Protein AF-A0A9D8L8R2-F1 (afdb_monomer)

Nearest PDB structures (foldseek):
  2c1h-assembly1_A  TM=9.934E-01  e=2.841E-34  Prosthecochloris vibrioformis
  3obk-assembly1_H  TM=9.815E-01  e=1.539E-31  Toxoplasma gondii ME49
  1b4e-assembly1_A  TM=9.750E-01  e=7.110E-32  Escherichia coli
  1i8j-assembly1_A  TM=9.750E-01  e=1.450E-31  Escherichia coli
  1e51-assembly1_A  TM=9.268E-01  e=6.239E-24  Homo sapiens

Radius of gyration: 22.72 Å; Cα contacts (8 Å, |Δi|>4): 620; chains: 1; bounding box: 65×59×66 Å

Structure (mmCIF, N/CA/C/O backbone):
data_AF-A0A9D8L8R2-F1
#
_entry.id   AF-A0A9D8L8R2-F1
#
loop_
_atom_site.group_PDB
_atom_site.id
_atom_site.type_symbol
_atom_site.label_atom_id
_atom_site.label_alt_id
_atom_site.label_comp_id
_atom_site.label_asym_id
_atom_site.label_entity_id
_atom_site.label_seq_id
_atom_site.pdbx_PDB_ins_code
_atom_site.Cartn_x
_atom_site.Cartn_y
_atom_site.Cartn_z
_atom_site.occupancy
_atom_site.B_iso_or_equiv
_atom_site.auth_seq_id
_atom_site.auth_comp_id
_atom_site.auth_asym_id
_atom_site.auth_atom_id
_atom_site.pdbx_PDB_model_num
ATOM 1 N N . MET A 1 1 ? -34.661 29.638 -28.706 1.00 52.00 1 MET A N 1
ATOM 2 C CA . MET A 1 1 ? -33.578 29.407 -29.690 1.00 52.00 1 MET A CA 1
ATOM 3 C C . MET A 1 1 ? -33.277 30.744 -30.331 1.00 52.00 1 MET A C 1
ATOM 5 O O . MET A 1 1 ? -34.223 31.380 -30.772 1.00 52.00 1 MET A O 1
ATOM 9 N N . SER A 1 2 ? -32.022 31.194 -30.316 1.00 51.16 2 SER A N 1
ATOM 10 C CA . SER A 1 2 ? -31.645 32.443 -30.984 1.00 51.16 2 SER A CA 1
ATOM 11 C C . SER A 1 2 ? -31.942 32.323 -32.482 1.00 51.16 2 SER A C 1
ATOM 13 O O . SER A 1 2 ? -31.466 31.392 -33.131 1.00 51.16 2 SER A O 1
ATOM 15 N N . SER A 1 3 ? -32.771 33.219 -33.012 1.00 60.47 3 SER A N 1
ATOM 16 C CA . SER A 1 3 ? -33.187 33.257 -34.419 1.00 60.47 3 SER A CA 1
ATOM 17 C C . SER A 1 3 ? -32.097 33.781 -35.361 1.00 60.47 3 SER A C 1
ATOM 19 O O . SER A 1 3 ? -32.339 33.881 -36.560 1.00 60.47 3 SER A O 1
ATOM 21 N N . THR A 1 4 ? -30.907 34.112 -34.846 1.00 71.06 4 THR A N 1
ATOM 22 C CA . THR A 1 4 ? -29.857 34.806 -35.607 1.00 71.06 4 THR A CA 1
ATOM 23 C C . THR A 1 4 ? -28.720 33.910 -36.100 1.00 71.06 4 THR A C 1
ATOM 25 O O . THR A 1 4 ? -27.841 34.401 -36.800 1.00 71.06 4 THR A O 1
ATOM 28 N N . TRP A 1 5 ? -28.726 32.607 -35.792 1.00 72.25 5 TRP A N 1
ATOM 29 C CA . TRP A 1 5 ? -27.656 31.693 -36.213 1.00 72.25 5 TRP A CA 1
ATOM 30 C C . TRP A 1 5 ? -28.102 30.771 -37.360 1.00 72.25 5 TRP A C 1
ATOM 32 O O . TRP A 1 5 ? -29.093 30.048 -37.198 1.00 72.25 5 TRP A O 1
ATOM 42 N N . PRO A 1 6 ? -27.387 30.740 -38.504 1.00 81.31 6 PRO A N 1
ATOM 43 C CA . PRO A 1 6 ? -27.687 29.805 -39.582 1.00 81.31 6 PRO A CA 1
ATOM 44 C C . PRO A 1 6 ? -27.481 28.361 -39.103 1.00 81.31 6 PRO A C 1
ATOM 46 O O . PRO A 1 6 ? -26.461 28.016 -38.507 1.00 81.31 6 PRO A O 1
ATOM 49 N N . LYS A 1 7 ? -28.465 27.491 -39.354 1.00 80.31 7 LYS A N 1
ATOM 50 C CA . LYS A 1 7 ? -28.313 26.052 -39.109 1.00 80.31 7 LYS A CA 1
ATOM 51 C C . LYS A 1 7 ? -27.451 25.455 -40.219 1.00 80.31 7 LYS A C 1
ATOM 53 O O . LYS A 1 7 ? -27.837 25.505 -41.381 1.00 80.31 7 LYS A O 1
ATOM 58 N N . HIS A 1 8 ? -26.319 24.863 -39.856 1.00 84.75 8 HIS A N 1
ATOM 59 C CA . HIS A 1 8 ? -25.491 24.097 -40.789 1.00 84.75 8 HIS A CA 1
ATOM 60 C C . HIS A 1 8 ? -26.137 22.741 -41.119 1.00 84.75 8 HIS A C 1
ATOM 62 O O . HIS A 1 8 ? -26.739 22.115 -40.237 1.00 84.75 8 HIS A O 1
ATOM 68 N N . ASP A 1 9 ? -25.978 22.267 -42.361 1.00 88.50 9 ASP A N 1
ATOM 69 C CA . ASP A 1 9 ? -26.284 20.875 -42.702 1.00 88.50 9 ASP A CA 1
ATOM 70 C C . ASP A 1 9 ? -25.282 19.947 -42.001 1.00 88.50 9 ASP A C 1
ATOM 72 O O . ASP A 1 9 ? -24.070 20.116 -42.094 1.00 88.50 9 ASP A O 1
ATOM 76 N N . MET A 1 10 ? -25.817 18.981 -41.262 1.00 91.38 10 MET A N 1
ATOM 77 C CA . MET A 1 10 ? -25.070 18.017 -40.454 1.00 91.38 10 MET A CA 1
ATOM 78 C C . MET A 1 10 ? -25.302 16.579 -40.947 1.00 91.38 10 MET A C 1
ATOM 80 O O . MET A 1 10 ? -25.110 15.626 -40.189 1.00 91.38 10 MET A O 1
ATOM 84 N N . SER A 1 11 ? -25.767 16.411 -42.189 1.00 92.56 11 SER A N 1
ATOM 85 C CA . SER A 1 11 ? -26.022 15.119 -42.840 1.00 92.56 11 SER A CA 1
ATOM 86 C C . SER A 1 11 ? -24.806 14.182 -42.810 1.00 92.56 11 SER A C 1
ATOM 88 O O . SER A 1 11 ? -24.970 12.983 -42.581 1.00 92.56 11 SER A O 1
ATOM 90 N N . PHE A 1 12 ? -23.587 14.730 -42.893 1.00 93.56 12 PHE A N 1
ATOM 91 C CA . PHE A 1 12 ? -22.317 13.992 -42.801 1.00 93.56 12 PHE A CA 1
ATOM 92 C C . PHE A 1 12 ? -22.129 13.211 -41.487 1.00 93.56 12 PHE A C 1
ATOM 94 O O . PHE A 1 12 ? -21.329 12.280 -41.426 1.00 93.56 12 PHE A O 1
ATOM 101 N N . LEU A 1 13 ? -22.884 13.534 -40.431 1.00 93.69 13 LEU A N 1
ATOM 102 C CA . LEU A 1 13 ? -22.872 12.763 -39.184 1.00 93.69 13 LEU A CA 1
ATOM 103 C C . LEU A 1 13 ? -23.652 11.439 -39.280 1.00 93.69 13 LEU A C 1
ATOM 105 O O . LEU A 1 13 ? -23.597 10.637 -38.345 1.00 93.69 13 LEU A O 1
ATOM 109 N N . GLY A 1 14 ? -24.423 11.207 -40.351 1.00 93.69 14 GLY A N 1
ATOM 110 C CA . GLY A 1 14 ? -25.231 9.993 -40.519 1.00 93.69 14 GLY A CA 1
ATOM 111 C C . GLY A 1 14 ? -26.253 9.791 -39.393 1.00 93.69 14 GLY A C 1
ATOM 112 O O . GLY A 1 14 ? -26.485 8.674 -38.947 1.00 93.69 14 GLY A O 1
ATOM 113 N N . GLY A 1 15 ? -26.796 10.882 -38.839 1.00 91.19 15 GLY A N 1
ATOM 114 C CA . GLY A 1 15 ? -27.752 10.844 -37.724 1.00 91.19 15 GLY A CA 1
ATOM 115 C C . GLY A 1 15 ? -27.143 10.643 -36.327 1.00 91.19 15 GLY A C 1
ATOM 116 O O . GLY A 1 15 ? -27.865 10.813 -35.334 1.00 91.19 15 GLY A O 1
ATOM 117 N N . ARG A 1 16 ? -25.837 10.368 -36.203 1.00 94.31 16 ARG A N 1
ATOM 118 C CA . ARG A 1 16 ? -25.140 10.221 -34.913 1.00 94.31 16 ARG A CA 1
ATOM 119 C C . ARG A 1 16 ? -24.953 11.577 -34.236 1.00 94.31 16 ARG A C 1
ATOM 121 O O . ARG A 1 16 ? -24.353 12.493 -34.785 1.00 94.31 16 ARG A O 1
ATOM 128 N N . ARG A 1 17 ? -25.465 11.722 -33.013 1.00 93.25 17 ARG A N 1
ATOM 129 C CA . ARG A 1 17 ? -25.274 12.931 -32.194 1.00 93.25 17 ARG A CA 1
ATOM 130 C C . ARG A 1 17 ? -24.990 12.531 -30.752 1.00 93.25 17 ARG A C 1
ATOM 132 O O . ARG A 1 17 ? -25.914 12.436 -29.950 1.00 93.25 17 ARG A O 1
ATOM 139 N N . GLN A 1 18 ? -23.713 12.350 -30.420 1.00 93.88 18 GLN A N 1
ATOM 140 C CA . GLN A 1 18 ? -23.277 11.886 -29.093 1.00 93.88 18 GLN A CA 1
ATOM 141 C C . GLN A 1 18 ? -23.705 12.818 -27.947 1.00 93.88 18 GLN A C 1
ATOM 143 O O . GLN A 1 18 ? -23.970 12.380 -26.834 1.00 93.88 18 GLN A O 1
ATOM 148 N N . ARG A 1 19 ? -23.889 14.117 -28.230 1.00 95.94 19 ARG A N 1
ATOM 149 C CA . ARG A 1 19 ? -24.411 15.091 -27.255 1.00 95.94 19 ARG A CA 1
ATOM 150 C C . ARG A 1 19 ? -25.834 14.789 -26.765 1.00 95.94 19 ARG A C 1
ATOM 152 O O . ARG A 1 19 ? -26.230 15.374 -25.765 1.00 95.94 19 ARG A O 1
ATOM 159 N N . ARG A 1 20 ? -26.606 13.920 -27.439 1.00 94.88 20 ARG A N 1
ATOM 160 C CA . ARG A 1 20 ? -27.968 13.554 -27.004 1.00 94.88 20 ARG A CA 1
ATOM 161 C C . ARG A 1 20 ? -27.950 12.926 -25.612 1.00 94.88 20 ARG A C 1
ATOM 163 O O . ARG A 1 20 ? -28.674 13.413 -24.759 1.00 94.88 20 ARG A O 1
ATOM 170 N N . LEU A 1 21 ? -27.060 11.961 -25.377 1.00 94.94 21 LEU A N 1
ATOM 171 C CA . LEU A 1 21 ? -26.913 11.277 -24.084 1.00 94.94 21 LEU A CA 1
ATOM 172 C C . LEU A 1 21 ? -26.358 12.188 -22.973 1.00 94.94 21 LEU A C 1
ATOM 174 O O . LEU A 1 21 ? -26.463 11.882 -21.797 1.00 94.94 21 LEU A O 1
ATOM 178 N N . ARG A 1 22 ? -25.792 13.344 -23.339 1.00 96.06 22 ARG A N 1
ATOM 179 C CA . ARG A 1 22 ? -25.195 14.320 -22.412 1.00 96.06 22 ARG A CA 1
ATOM 180 C C . ARG A 1 22 ? -26.131 15.488 -22.083 1.00 96.06 22 ARG A C 1
ATOM 182 O O . ARG A 1 22 ? -25.710 16.442 -21.428 1.00 96.06 22 ARG A O 1
ATOM 189 N N . ARG A 1 23 ? -27.356 15.475 -22.624 1.00 96.81 23 ARG A N 1
ATOM 190 C CA . ARG A 1 23 ? -28.261 16.635 -22.631 1.00 96.81 23 ARG A CA 1
ATOM 191 C C . ARG A 1 23 ? -28.875 16.922 -21.264 1.00 96.81 23 ARG A C 1
ATOM 193 O O . ARG A 1 23 ? -29.125 18.086 -20.969 1.00 96.81 23 ARG A O 1
ATOM 200 N N . THR A 1 24 ? -29.166 15.889 -20.486 1.00 94.50 24 THR A N 1
ATOM 201 C CA . THR A 1 24 ? -29.797 16.002 -19.168 1.00 94.50 24 THR A CA 1
ATOM 202 C C . THR A 1 24 ? -29.051 15.139 -18.167 1.00 94.50 24 THR A C 1
ATOM 204 O O . THR A 1 24 ? -28.414 14.157 -18.552 1.00 94.50 24 THR A O 1
ATOM 207 N N . GLU A 1 25 ? -29.160 15.489 -16.889 1.00 89.25 25 GLU A N 1
ATOM 208 C CA . GLU A 1 25 ? -28.476 14.749 -15.830 1.00 89.25 25 GLU A CA 1
ATOM 209 C C . GLU A 1 25 ? -28.977 13.307 -15.720 1.00 89.25 25 GLU A C 1
ATOM 211 O O . GLU A 1 25 ? -28.179 12.383 -15.675 1.00 89.25 25 GLU A O 1
ATOM 216 N N . TRP A 1 26 ? -30.288 13.073 -15.837 1.00 93.25 26 TRP A N 1
ATOM 217 C CA . TRP A 1 26 ? -30.828 11.710 -15.815 1.00 93.25 26 TRP A CA 1
ATOM 218 C C . TRP A 1 26 ? -30.300 10.830 -16.962 1.00 93.25 26 TRP A C 1
ATOM 220 O O . TRP A 1 26 ? -30.105 9.636 -16.762 1.00 93.25 26 TRP A O 1
ATOM 230 N N . MET A 1 27 ? -30.039 11.396 -18.153 1.00 96.06 27 MET A N 1
ATOM 231 C CA . MET A 1 27 ? -29.432 10.636 -19.255 1.00 96.06 27 MET A CA 1
ATOM 232 C C . MET A 1 27 ? -27.972 10.320 -18.948 1.00 96.06 27 MET A C 1
ATOM 234 O O . MET A 1 27 ? -27.546 9.201 -19.203 1.00 96.06 27 MET A O 1
ATOM 238 N N . ARG A 1 28 ? -27.225 11.280 -18.382 1.00 92.38 28 ARG A N 1
ATOM 239 C CA . ARG A 1 28 ? -25.835 11.069 -17.956 1.00 92.38 28 ARG A CA 1
ATOM 240 C C . ARG A 1 28 ? -25.744 9.995 -16.879 1.00 92.38 28 ARG A C 1
ATOM 242 O O . ARG A 1 28 ? -24.912 9.111 -17.016 1.00 92.38 28 ARG A O 1
ATOM 249 N N . ASN A 1 29 ? -26.627 10.036 -15.882 1.00 77.19 29 ASN A N 1
ATOM 250 C CA . ASN A 1 29 ? -26.727 9.019 -14.836 1.00 77.19 29 ASN A CA 1
ATOM 251 C C . ASN A 1 29 ? -27.059 7.638 -15.419 1.00 77.19 29 ASN A C 1
ATOM 253 O O . ASN A 1 29 ? -26.411 6.665 -15.060 1.00 77.19 29 ASN A O 1
ATOM 257 N N . MET A 1 30 ? -28.014 7.554 -16.354 1.00 91.44 30 MET A N 1
ATOM 258 C CA . MET A 1 30 ? -28.430 6.290 -16.980 1.00 91.44 30 MET A CA 1
ATOM 259 C C . MET A 1 30 ? -27.324 5.614 -17.802 1.00 91.44 30 MET A C 1
ATOM 261 O O . MET A 1 30 ? -27.310 4.391 -17.887 1.00 91.44 30 MET A O 1
ATOM 265 N N . VAL A 1 31 ? -26.435 6.384 -18.440 1.00 92.44 31 VAL A N 1
ATOM 266 C CA . VAL A 1 31 ? -25.374 5.839 -19.314 1.00 92.44 31 VAL A CA 1
ATOM 267 C C . VAL A 1 31 ? -23.975 5.915 -18.702 1.00 92.44 31 VAL A C 1
ATOM 269 O O . VAL A 1 31 ? -22.993 5.717 -19.412 1.00 92.44 31 VAL A O 1
ATOM 272 N N . ARG A 1 32 ? -23.861 6.258 -17.414 1.00 87.00 32 ARG A N 1
ATOM 273 C CA . ARG A 1 32 ? -22.578 6.325 -16.709 1.00 87.00 32 ARG A CA 1
ATOM 274 C C . ARG A 1 32 ? -21.962 4.925 -16.651 1.00 87.00 32 ARG A C 1
ATOM 276 O O . ARG A 1 32 ? -22.615 3.984 -16.223 1.00 87.00 32 ARG A O 1
ATOM 283 N N . GLU A 1 33 ? -20.708 4.806 -17.075 1.00 81.81 33 GLU A N 1
ATOM 284 C CA . GLU A 1 33 ? -20.011 3.514 -17.183 1.00 81.81 33 GLU A CA 1
ATOM 285 C C . GLU A 1 33 ? -19.335 3.085 -15.872 1.00 81.81 33 GLU A C 1
ATOM 287 O O . GLU A 1 33 ? -19.062 1.907 -15.670 1.00 81.81 33 GLU A O 1
ATOM 292 N N . THR A 1 34 ? -19.060 4.025 -14.963 1.00 78.19 34 THR A N 1
ATOM 293 C CA . THR A 1 34 ? -18.360 3.748 -13.702 1.00 78.19 34 THR A CA 1
ATOM 294 C C . THR A 1 34 ? -18.889 4.644 -12.592 1.00 78.19 34 THR A C 1
ATOM 296 O O . THR A 1 34 ? -19.094 5.843 -12.796 1.00 78.19 34 THR A O 1
ATOM 299 N N . VAL A 1 35 ? -19.106 4.062 -11.417 1.00 76.44 35 VAL A N 1
ATOM 300 C CA . VAL A 1 35 ? -19.473 4.757 -10.180 1.00 76.44 35 VAL A CA 1
ATOM 301 C C . VAL A 1 35 ? -18.486 4.305 -9.118 1.00 76.44 35 VAL A C 1
ATOM 303 O O . VAL A 1 35 ? -18.272 3.108 -8.979 1.00 76.44 35 VAL A O 1
ATOM 306 N N . LEU A 1 36 ? -17.887 5.262 -8.414 1.00 75.56 36 LEU A N 1
ATOM 307 C CA . LEU A 1 36 ? -17.044 4.985 -7.260 1.00 75.56 36 LEU A CA 1
ATOM 308 C C . LEU A 1 36 ? -17.908 4.963 -5.999 1.00 75.56 36 LEU A C 1
ATOM 310 O O . LEU A 1 36 ? -18.816 5.785 -5.847 1.00 75.56 36 LEU A O 1
ATOM 314 N N . THR A 1 37 ? -17.602 4.042 -5.104 1.00 74.56 37 THR A N 1
ATOM 315 C CA . THR A 1 37 ? -18.248 3.846 -3.811 1.00 74.56 37 THR A CA 1
ATOM 316 C C . THR A 1 37 ? -17.185 3.744 -2.714 1.00 74.56 37 THR A C 1
ATOM 318 O O . THR A 1 37 ? -16.021 3.480 -3.018 1.00 74.56 37 THR A O 1
ATOM 321 N N . PRO A 1 38 ? -17.549 3.896 -1.429 1.00 77.44 38 PRO A N 1
ATOM 322 C CA . PRO A 1 38 ? -16.614 3.650 -0.330 1.00 77.44 38 PRO A CA 1
ATOM 323 C C . PRO A 1 38 ? -15.979 2.249 -0.344 1.00 77.44 38 PRO A C 1
ATOM 325 O O . PRO A 1 38 ? -14.860 2.084 0.127 1.00 77.44 38 PRO A O 1
ATOM 328 N N . HIS A 1 39 ? -16.643 1.251 -0.938 1.00 79.62 39 HIS A N 1
ATOM 329 C CA . HIS A 1 39 ? -16.126 -0.117 -1.056 1.00 79.62 39 HIS A CA 1
ATOM 330 C C . HIS A 1 39 ? -14.972 -0.271 -2.053 1.00 79.62 39 HIS A C 1
ATOM 332 O O . HIS A 1 39 ? -14.282 -1.285 -2.030 1.00 79.62 39 HIS A O 1
ATOM 338 N N . ASP A 1 40 ? -14.739 0.733 -2.896 1.00 77.50 40 ASP A N 1
ATOM 339 C CA . ASP A 1 40 ? -13.601 0.772 -3.816 1.00 77.50 40 ASP A CA 1
ATOM 340 C C . ASP A 1 40 ? -12.342 1.371 -3.160 1.00 77.50 40 ASP A C 1
ATOM 342 O O . ASP A 1 40 ? -11.307 1.521 -3.813 1.00 77.50 40 ASP A O 1
ATOM 346 N N . LEU A 1 41 ? -12.439 1.776 -1.890 1.00 79.38 41 LEU A N 1
ATOM 347 C CA . LEU A 1 41 ? -11.418 2.538 -1.190 1.00 79.38 41 LEU A CA 1
ATOM 348 C C . LEU A 1 41 ? -10.659 1.673 -0.173 1.00 79.38 41 LEU A C 1
ATOM 350 O O . LEU A 1 41 ? -11.240 0.892 0.574 1.00 79.38 41 LEU A O 1
ATOM 354 N N . ILE A 1 42 ? -9.343 1.861 -0.116 1.00 85.06 42 ILE A N 1
ATOM 355 C CA . ILE A 1 42 ? -8.464 1.373 0.954 1.00 85.06 42 ILE A CA 1
ATOM 356 C C . ILE A 1 42 ? -7.870 2.617 1.601 1.00 85.06 42 ILE A C 1
ATOM 358 O O . ILE A 1 42 ? -7.381 3.481 0.868 1.00 85.06 42 ILE A O 1
ATOM 362 N N . LEU A 1 43 ? -7.930 2.732 2.930 1.00 86.38 43 LEU A N 1
ATOM 363 C CA . LEU A 1 43 ? -7.397 3.892 3.650 1.00 86.38 43 LEU A CA 1
ATOM 364 C C . LEU A 1 43 ? -5.984 3.599 4.178 1.00 86.38 43 LEU A C 1
ATOM 366 O O . LEU A 1 43 ? -5.829 2.785 5.092 1.00 86.38 43 LEU A O 1
ATOM 370 N N . PRO A 1 44 ? -4.948 4.271 3.657 1.00 90.94 44 PRO A N 1
ATOM 371 C CA . PRO A 1 44 ? -3.616 4.246 4.243 1.00 90.94 44 PRO A CA 1
ATOM 372 C C . PRO A 1 44 ? -3.619 4.881 5.627 1.00 90.94 44 PRO A C 1
ATOM 374 O O . PRO A 1 44 ? -4.145 5.981 5.797 1.00 90.94 44 PRO A O 1
ATOM 377 N N . ILE A 1 45 ? -2.978 4.242 6.601 1.00 93.25 45 ILE A N 1
ATOM 378 C CA . ILE A 1 45 ? -2.710 4.849 7.902 1.00 93.25 45 ILE A CA 1
ATOM 379 C C . ILE A 1 45 ? -1.232 4.714 8.251 1.00 93.25 45 ILE A C 1
ATOM 381 O O . ILE A 1 45 ? -0.631 3.647 8.107 1.00 93.25 45 ILE A O 1
ATOM 385 N N . PHE A 1 46 ? -0.655 5.805 8.747 1.00 96.31 46 PHE A N 1
ATOM 386 C CA . PHE A 1 46 ? 0.709 5.826 9.254 1.00 96.31 46 PHE A CA 1
ATOM 387 C C . PHE A 1 46 ? 0.672 5.747 10.771 1.00 96.31 46 PHE A C 1
ATOM 389 O O . PHE A 1 46 ? 0.002 6.547 11.426 1.00 96.31 46 PHE A O 1
ATOM 396 N N . VAL A 1 47 ? 1.387 4.785 11.343 1.00 97.88 47 VAL A N 1
ATOM 397 C CA . VAL A 1 47 ? 1.396 4.576 12.792 1.00 97.88 47 VAL A CA 1
ATOM 398 C C . VAL A 1 47 ? 2.744 4.921 13.398 1.00 97.88 47 VAL A C 1
ATOM 400 O O . VAL A 1 47 ? 3.788 4.663 12.806 1.00 97.88 47 VAL A O 1
ATOM 403 N N . GLU A 1 48 ? 2.734 5.499 14.595 1.00 97.06 48 GLU A N 1
ATOM 404 C CA . GLU A 1 48 ? 3.935 5.838 15.363 1.00 97.06 48 GLU A CA 1
ATOM 405 C C . GLU A 1 48 ? 3.875 5.284 16.795 1.00 97.06 48 GLU A C 1
ATOM 407 O O . GLU A 1 48 ? 2.818 4.918 17.317 1.00 97.06 48 GLU A O 1
ATOM 412 N N . ALA A 1 49 ? 5.036 5.190 17.444 1.00 95.50 49 ALA A N 1
ATOM 413 C CA . ALA A 1 49 ? 5.106 4.845 18.857 1.00 95.50 49 ALA A CA 1
ATOM 414 C C . ALA A 1 49 ? 4.574 5.995 19.728 1.00 95.50 49 ALA A C 1
ATOM 416 O O . ALA A 1 49 ? 4.731 7.167 19.402 1.00 95.50 49 ALA A O 1
ATOM 417 N N . GLY A 1 50 ? 3.984 5.652 20.872 1.00 95.31 50 GLY A N 1
ATOM 418 C CA . GLY A 1 50 ? 3.422 6.624 21.805 1.00 95.31 50 GLY A CA 1
ATOM 419 C C . GLY A 1 50 ? 2.034 6.219 22.279 1.00 95.31 50 GLY A C 1
ATOM 420 O O . GLY A 1 50 ? 1.603 5.081 22.093 1.00 95.31 50 GLY A O 1
ATOM 421 N N . SER A 1 51 ? 1.352 7.162 22.920 1.00 97.12 51 SER A N 1
ATOM 422 C CA . SER A 1 51 ? -0.048 7.041 23.314 1.00 97.12 51 SER A CA 1
ATOM 423 C C . SER A 1 51 ? -0.709 8.407 23.205 1.00 97.12 51 SER A C 1
ATOM 425 O O . SER A 1 51 ? -0.148 9.398 23.681 1.00 97.12 51 SER A O 1
ATOM 427 N N . ASN A 1 52 ? -1.884 8.448 22.581 1.00 97.31 52 ASN A N 1
ATOM 428 C CA . ASN A 1 52 ? -2.621 9.658 22.249 1.00 97.31 52 ASN A CA 1
ATOM 429 C C . ASN A 1 52 ? -1.757 10.710 21.519 1.00 97.31 52 ASN A C 1
ATOM 431 O O . ASN A 1 52 ? -1.800 11.899 21.849 1.00 97.31 52 ASN A O 1
ATOM 435 N N . THR A 1 53 ? -0.936 10.266 20.559 1.00 96.50 53 THR A N 1
ATOM 436 C CA . THR A 1 53 ? -0.056 11.141 19.766 1.00 96.50 53 THR A CA 1
ATOM 437 C C . THR A 1 53 ? -0.490 11.211 18.310 1.00 96.50 53 THR A C 1
ATOM 439 O O . THR A 1 53 ? -0.901 10.220 17.709 1.00 96.50 53 THR A O 1
ATOM 442 N N . ARG A 1 54 ? -0.396 12.421 17.756 1.00 96.12 54 ARG A N 1
ATOM 443 C CA . ARG A 1 54 ? -0.594 12.718 16.339 1.00 96.12 54 ARG A CA 1
ATOM 444 C C . ARG A 1 54 ? 0.577 13.566 15.875 1.00 96.12 54 ARG A C 1
ATOM 446 O O . ARG A 1 54 ? 0.867 14.589 16.505 1.00 96.12 54 ARG A O 1
ATOM 453 N N . SER A 1 55 ? 1.238 13.171 14.794 1.00 93.75 55 SER A N 1
ATOM 454 C CA . SER A 1 55 ? 2.308 13.956 14.184 1.00 93.75 55 SER A CA 1
ATOM 455 C C . SER A 1 55 ? 2.014 14.227 12.715 1.00 93.75 55 SER A C 1
ATOM 457 O O . SER A 1 55 ? 1.656 13.343 11.944 1.00 93.75 55 SER A O 1
ATOM 459 N N . GLN A 1 56 ? 2.150 15.487 12.319 1.00 89.75 56 GLN A N 1
ATOM 460 C CA . GLN A 1 56 ? 1.899 15.917 10.947 1.00 89.75 56 GLN A CA 1
ATOM 461 C C . GLN A 1 56 ? 3.002 15.407 10.009 1.00 89.75 56 GLN A C 1
ATOM 463 O O . GLN A 1 56 ? 4.188 15.412 10.367 1.00 89.75 56 GLN A O 1
ATOM 468 N N . ILE A 1 57 ? 2.620 15.014 8.794 1.00 83.00 57 ILE A N 1
ATOM 469 C CA . ILE A 1 57 ? 3.550 14.674 7.712 1.00 83.00 57 ILE A CA 1
ATOM 470 C C . ILE A 1 57 ? 3.629 15.889 6.786 1.00 83.00 57 ILE A C 1
ATOM 472 O O . ILE A 1 57 ? 2.645 16.274 6.163 1.00 83.00 57 ILE A O 1
ATOM 476 N N . LYS A 1 58 ? 4.790 16.547 6.700 1.00 82.19 58 LYS A N 1
ATOM 477 C CA . LYS A 1 58 ? 4.885 17.877 6.067 1.00 82.19 58 LYS A CA 1
ATOM 478 C C . LYS A 1 58 ? 4.616 17.836 4.567 1.00 82.19 58 LYS A C 1
ATOM 480 O O . LYS A 1 58 ? 4.090 18.797 4.016 1.00 82.19 58 LYS A O 1
ATOM 485 N N . THR A 1 59 ? 5.003 16.746 3.917 1.00 72.19 59 THR A N 1
ATOM 486 C CA . THR A 1 59 ? 4.786 16.510 2.484 1.00 72.19 59 THR A CA 1
ATOM 487 C C . THR A 1 59 ? 3.392 15.984 2.149 1.00 72.19 59 THR A C 1
ATOM 489 O O . THR A 1 59 ? 3.061 15.921 0.967 1.00 72.19 59 THR A O 1
ATOM 492 N N . MET A 1 60 ? 2.571 15.654 3.155 1.00 73.56 60 MET A N 1
ATOM 493 C CA . MET A 1 60 ? 1.205 15.145 2.993 1.00 73.56 60 MET A CA 1
ATOM 494 C C . MET A 1 60 ? 0.234 15.940 3.887 1.00 73.56 60 MET A C 1
ATOM 496 O O . MET A 1 60 ? -0.155 15.458 4.953 1.00 73.56 60 MET A O 1
ATOM 500 N N . PRO A 1 61 ? -0.134 17.182 3.513 1.00 72.81 61 PRO A N 1
ATOM 501 C CA . PRO A 1 61 ? -1.081 17.975 4.294 1.00 72.81 61 PRO A CA 1
ATOM 502 C C . PRO A 1 61 ? -2.406 17.226 4.502 1.00 72.81 61 PRO A C 1
ATOM 504 O O . PRO A 1 61 ? -2.932 16.624 3.574 1.00 72.81 61 PRO A O 1
ATOM 507 N N . GLY A 1 62 ? -2.932 17.248 5.729 1.00 74.81 62 GLY A N 1
ATOM 508 C CA . GLY A 1 62 ? -4.139 16.493 6.103 1.00 74.81 62 GLY A CA 1
ATOM 509 C C . GLY A 1 62 ? -3.876 15.042 6.522 1.00 74.81 62 GLY A C 1
ATOM 510 O O . GLY A 1 62 ? -4.749 14.415 7.115 1.00 74.81 62 GLY A O 1
ATOM 511 N N . VAL A 1 63 ? -2.661 14.525 6.307 1.00 81.62 63 VAL A N 1
ATOM 512 C CA . VAL A 1 63 ? -2.267 13.174 6.721 1.00 81.62 63 VAL A CA 1
ATOM 513 C C . VAL A 1 63 ? -1.363 13.232 7.952 1.00 81.62 63 VAL A C 1
ATOM 515 O O . VAL A 1 63 ? -0.402 14.002 8.040 1.00 81.62 63 VAL A O 1
ATOM 518 N N . GLU A 1 64 ? -1.674 12.385 8.928 1.00 87.25 64 GLU A N 1
ATOM 519 C CA . GLU A 1 64 ? -0.977 12.309 10.208 1.00 87.25 64 GLU A CA 1
ATOM 520 C C . GLU A 1 64 ? -0.403 10.909 10.431 1.00 87.25 64 GLU A C 1
ATOM 522 O O . GLU A 1 64 ? -0.974 9.908 9.994 1.00 87.25 64 GLU A O 1
ATOM 527 N N . ARG A 1 65 ? 0.696 10.832 11.186 1.00 95.38 65 ARG A N 1
ATOM 528 C CA . ARG A 1 65 ? 1.046 9.614 11.915 1.00 95.38 65 ARG A CA 1
ATOM 529 C C . ARG A 1 65 ? 0.286 9.608 13.227 1.00 95.38 65 ARG A C 1
ATOM 531 O O . ARG A 1 65 ? 0.212 10.641 13.893 1.00 95.38 65 ARG A O 1
ATOM 538 N N . VAL A 1 66 ? -0.246 8.459 13.613 1.00 97.44 66 VAL A N 1
ATOM 539 C CA . VAL A 1 66 ? -1.054 8.321 14.828 1.00 97.44 66 VAL A CA 1
ATOM 540 C C . VAL A 1 66 ? -0.534 7.197 15.720 1.00 97.44 66 VAL A C 1
ATOM 542 O O . VAL A 1 66 ? -0.027 6.186 15.235 1.00 97.44 66 VAL A O 1
ATOM 545 N N . SER A 1 67 ? -0.658 7.345 17.037 1.00 98.56 67 SER A N 1
ATOM 546 C CA . SER A 1 67 ? -0.371 6.247 17.966 1.00 98.56 67 SER A CA 1
ATOM 547 C C . SER A 1 67 ? -1.372 5.095 17.816 1.00 98.56 67 SER A C 1
ATOM 549 O O . SER A 1 67 ? -2.478 5.273 17.308 1.00 98.56 67 SER A O 1
ATOM 551 N N . VAL A 1 68 ? -1.008 3.902 18.300 1.00 98.56 68 VAL A N 1
ATOM 552 C CA . VAL A 1 68 ? -1.831 2.676 18.194 1.00 98.56 68 VAL A CA 1
ATOM 553 C C . VAL A 1 68 ? -3.264 2.869 18.708 1.00 98.56 68 VAL A C 1
ATOM 555 O O . VAL A 1 68 ? -4.213 2.403 18.086 1.00 98.56 68 VAL A O 1
ATOM 558 N N . ASP A 1 69 ? -3.439 3.566 19.830 1.00 98.19 69 ASP A N 1
ATOM 559 C CA . ASP A 1 69 ? -4.761 3.859 20.391 1.00 98.19 69 ASP A CA 1
ATOM 560 C C . ASP A 1 69 ? -5.604 4.757 19.476 1.00 98.19 69 ASP A C 1
ATOM 562 O O . ASP A 1 69 ? -6.806 4.547 19.352 1.00 98.19 69 ASP A O 1
ATOM 566 N N . LEU A 1 70 ? -4.979 5.700 18.770 1.00 98.19 70 LEU A N 1
ATOM 567 C CA . LEU A 1 70 ? -5.664 6.563 17.812 1.00 98.19 70 LEU A CA 1
ATOM 568 C C . LEU A 1 70 ? -5.875 5.888 16.452 1.00 98.19 70 LEU A C 1
ATOM 570 O O . LEU A 1 70 ? -6.857 6.197 15.782 1.00 98.19 70 LEU A O 1
ATOM 574 N N . ALA A 1 71 ? -5.031 4.928 16.069 1.00 98.38 71 ALA A N 1
ATOM 575 C CA . ALA A 1 71 ? -5.254 4.088 14.892 1.00 98.38 71 ALA A CA 1
ATOM 576 C C . ALA A 1 71 ? -6.567 3.290 15.003 1.00 98.38 71 ALA A C 1
ATOM 578 O O . ALA A 1 71 ? -7.280 3.132 14.014 1.00 98.38 71 ALA A O 1
ATOM 579 N N . VAL A 1 72 ? -6.936 2.854 16.214 1.00 98.69 72 VAL A N 1
ATOM 580 C CA . VAL A 1 72 ? -8.244 2.229 16.477 1.00 98.69 72 VAL A CA 1
ATOM 581 C C . VAL A 1 72 ? -9.394 3.206 16.226 1.00 98.69 72 VAL A C 1
ATOM 583 O O . VAL A 1 72 ? -10.405 2.822 15.641 1.00 98.69 72 VAL A O 1
ATOM 586 N N . GLU A 1 73 ? -9.255 4.471 16.624 1.00 97.12 73 GLU A N 1
ATOM 587 C CA . GLU A 1 73 ? -10.285 5.487 16.367 1.00 97.12 73 GLU A CA 1
ATOM 588 C C . GLU A 1 73 ? -10.412 5.807 14.871 1.00 97.12 73 GLU A C 1
ATOM 590 O O . GLU A 1 73 ? -11.527 5.929 14.361 1.00 97.12 73 GLU A O 1
ATOM 595 N N . VAL A 1 74 ? -9.291 5.853 14.139 1.00 93.81 74 VAL A N 1
ATOM 596 C CA . VAL A 1 74 ? -9.298 5.967 12.669 1.00 93.81 74 VAL A CA 1
ATOM 597 C C . VAL A 1 74 ? -10.014 4.772 12.037 1.00 93.81 74 VAL A C 1
ATOM 599 O O . VAL A 1 74 ? -10.857 4.962 11.164 1.00 93.81 74 VAL A O 1
ATOM 602 N N . ALA A 1 75 ? -9.755 3.553 12.518 1.00 96.62 75 ALA A N 1
ATOM 603 C CA . ALA A 1 75 ? -10.426 2.348 12.037 1.00 96.62 75 ALA A CA 1
ATOM 604 C C . ALA A 1 75 ? -11.948 2.397 12.240 1.00 96.62 75 ALA A C 1
ATOM 606 O O . ALA A 1 75 ? -12.703 2.063 11.328 1.00 96.62 75 ALA A O 1
ATOM 607 N N . ARG A 1 76 ? -12.412 2.871 13.405 1.00 95.12 76 ARG A N 1
ATOM 608 C CA . ARG A 1 76 ? -13.848 3.068 13.671 1.00 95.12 76 ARG A CA 1
ATOM 609 C C . ARG A 1 76 ? -14.474 4.073 12.714 1.00 95.12 76 ARG A C 1
ATOM 611 O O . ARG A 1 76 ? -15.571 3.830 12.216 1.00 95.12 76 ARG A O 1
ATOM 618 N N . ALA A 1 77 ? -13.794 5.191 12.474 1.00 88.69 77 ALA A N 1
ATOM 619 C CA . ALA A 1 77 ? -14.275 6.219 11.562 1.00 88.69 77 ALA A CA 1
ATOM 620 C C . ALA A 1 77 ? -14.349 5.698 10.118 1.00 88.69 77 ALA A C 1
ATOM 622 O O . ALA A 1 77 ? -15.373 5.869 9.464 1.00 88.69 77 ALA A O 1
ATOM 623 N N . ALA A 1 78 ? -13.315 4.994 9.650 1.00 84.06 78 ALA A N 1
ATOM 624 C CA . ALA A 1 78 ? -13.293 4.391 8.320 1.00 84.06 78 ALA A CA 1
ATOM 625 C C . ALA A 1 78 ? -14.437 3.380 8.126 1.00 84.06 78 ALA A C 1
ATOM 627 O O . ALA A 1 78 ? -15.180 3.470 7.147 1.00 84.06 78 ALA A O 1
ATOM 628 N N . ALA A 1 79 ? -14.644 2.481 9.095 1.00 87.31 79 ALA A N 1
ATOM 629 C CA . ALA A 1 79 ? -15.745 1.520 9.063 1.00 87.31 79 ALA A CA 1
ATOM 630 C C . ALA A 1 79 ? -17.121 2.215 9.041 1.00 87.31 79 ALA A C 1
ATOM 632 O O . ALA A 1 79 ? -18.009 1.815 8.287 1.00 87.31 79 ALA A O 1
ATOM 633 N N . ALA A 1 80 ? -17.299 3.291 9.818 1.00 85.94 80 ALA A N 1
ATOM 634 C CA . ALA A 1 80 ? -18.545 4.063 9.855 1.00 85.94 80 ALA A CA 1
ATOM 635 C C . ALA A 1 80 ? -18.873 4.776 8.527 1.00 85.94 80 ALA A C 1
ATOM 637 O O . ALA A 1 80 ? -20.049 5.022 8.243 1.00 85.94 80 ALA A O 1
ATOM 638 N N . GLU A 1 81 ? -17.856 5.077 7.716 1.00 81.69 81 GLU A N 1
ATOM 639 C CA . GLU A 1 81 ? -17.991 5.649 6.369 1.00 81.69 81 GLU A CA 1
ATOM 640 C C . GLU A 1 81 ? -18.087 4.578 5.263 1.00 81.69 81 GLU A C 1
ATOM 642 O O . GLU A 1 81 ? -18.221 4.904 4.084 1.00 81.69 81 GLU A O 1
ATOM 647 N N . GLY A 1 82 ? -18.073 3.290 5.626 1.00 82.06 82 GLY A N 1
ATOM 648 C CA . GLY A 1 82 ? -18.215 2.171 4.692 1.00 82.06 82 GLY A CA 1
ATOM 649 C C . GLY A 1 82 ? -16.925 1.772 3.970 1.00 82.06 82 GLY A C 1
ATOM 650 O O . GLY A 1 82 ? -16.992 1.000 3.010 1.00 82.06 82 GLY A O 1
ATOM 651 N N . ILE A 1 83 ? -15.767 2.269 4.417 1.00 84.12 83 ILE A N 1
ATOM 652 C CA . ILE A 1 83 ? -14.466 1.860 3.881 1.00 84.12 83 ILE A CA 1
ATOM 653 C C . ILE A 1 83 ? -14.149 0.444 4.374 1.00 84.12 83 ILE A C 1
ATOM 655 O O . ILE A 1 83 ? -14.146 0.208 5.585 1.00 84.12 83 ILE A O 1
ATOM 659 N N . PRO A 1 84 ? -13.870 -0.504 3.465 1.00 86.12 84 PRO A N 1
ATOM 660 C CA . PRO A 1 84 ? -13.729 -1.910 3.812 1.00 86.12 84 PRO A CA 1
ATOM 661 C C . PRO A 1 84 ? -12.394 -2.245 4.473 1.00 86.12 84 PRO A C 1
ATOM 663 O O . PRO A 1 84 ? -12.336 -3.221 5.217 1.00 86.12 84 PRO A O 1
ATOM 666 N N . ALA A 1 85 ? -11.322 -1.494 4.193 1.00 94.88 85 ALA A N 1
ATOM 667 C CA . ALA A 1 85 ? -9.985 -1.883 4.624 1.00 94.88 85 ALA A CA 1
ATOM 668 C C . ALA A 1 85 ? -9.033 -0.714 4.900 1.00 94.88 85 ALA A C 1
ATOM 670 O O . ALA A 1 85 ? -9.120 0.353 4.285 1.00 94.88 85 ALA A O 1
ATOM 671 N N . LEU A 1 86 ? -8.076 -0.967 5.795 1.00 95.62 86 LEU A N 1
ATOM 672 C CA . LEU A 1 86 ? -6.947 -0.090 6.099 1.00 95.62 86 LEU A CA 1
ATOM 673 C C . LEU A 1 86 ? -5.642 -0.714 5.609 1.00 95.62 86 LEU A C 1
ATOM 675 O O . LEU A 1 86 ? -5.435 -1.910 5.800 1.00 95.62 86 LEU A O 1
ATOM 679 N N . ALA A 1 87 ? -4.739 0.101 5.068 1.00 97.00 87 ALA A N 1
ATOM 680 C CA . ALA A 1 87 ? -3.359 -0.291 4.793 1.00 97.00 87 ALA A CA 1
ATOM 681 C C . ALA A 1 87 ? -2.423 0.341 5.832 1.00 97.00 87 ALA A C 1
ATOM 683 O O . ALA A 1 87 ? -2.383 1.563 5.970 1.00 97.00 87 ALA A O 1
ATOM 684 N N . ILE A 1 88 ? -1.710 -0.486 6.599 1.00 97.81 88 ILE A N 1
ATOM 685 C CA . ILE A 1 88 ? -0.967 -0.050 7.789 1.00 97.81 88 ILE A CA 1
ATOM 686 C C . ILE A 1 88 ? 0.520 0.098 7.473 1.00 97.81 88 ILE A C 1
ATOM 688 O O . ILE A 1 88 ? 1.173 -0.882 7.122 1.00 97.81 88 ILE A O 1
ATOM 692 N N . PHE A 1 89 ? 1.064 1.293 7.713 1.00 97.62 89 PHE A N 1
ATOM 693 C CA . PHE A 1 89 ? 2.479 1.606 7.504 1.00 97.62 89 PHE A CA 1
ATOM 694 C C . PHE A 1 89 ? 3.128 2.128 8.792 1.00 97.62 89 PHE A C 1
ATOM 696 O O . PHE A 1 89 ? 2.719 3.172 9.315 1.00 97.62 89 PHE A O 1
ATOM 703 N N . PRO A 1 90 ? 4.134 1.437 9.349 1.00 97.19 90 PRO A N 1
ATOM 704 C CA . PRO A 1 90 ? 4.801 1.881 10.562 1.00 97.19 90 PRO A CA 1
ATOM 705 C C . PRO A 1 90 ? 5.884 2.925 10.281 1.00 97.19 90 PRO A C 1
ATOM 707 O O . PRO A 1 90 ? 6.771 2.742 9.454 1.00 97.19 90 PRO A O 1
ATOM 710 N N . ASN A 1 91 ? 5.902 3.988 11.078 1.00 95.81 91 ASN A N 1
ATOM 711 C CA . ASN A 1 91 ? 7.086 4.816 11.252 1.00 95.81 91 ASN A CA 1
ATOM 712 C C . ASN A 1 91 ? 7.956 4.219 12.370 1.00 95.81 91 ASN A C 1
ATOM 714 O O . ASN A 1 91 ? 7.844 4.599 13.538 1.00 95.81 91 ASN A O 1
ATOM 718 N N . THR A 1 92 ? 8.782 3.231 12.020 1.00 94.75 92 THR A N 1
ATOM 719 C CA . THR A 1 92 ? 9.645 2.512 12.971 1.00 94.75 92 THR A CA 1
ATOM 720 C C . THR A 1 92 ? 10.673 3.439 13.619 1.00 94.75 92 THR A C 1
ATOM 722 O O . THR A 1 92 ? 11.366 4.180 12.915 1.00 94.75 92 THR A O 1
ATOM 725 N N . GLU A 1 93 ? 10.801 3.335 14.947 1.00 92.94 93 GLU A N 1
ATOM 726 C CA . GLU A 1 93 ? 11.778 4.066 15.765 1.00 92.94 93 GLU A CA 1
ATOM 727 C C . GLU A 1 93 ? 13.216 3.817 15.284 1.00 92.94 93 GLU A C 1
ATOM 729 O O . GLU A 1 93 ? 13.584 2.697 14.921 1.00 92.94 93 GLU A O 1
ATOM 734 N N . ASP A 1 94 ? 14.044 4.860 15.312 1.00 92.12 94 ASP A N 1
ATOM 735 C CA . ASP A 1 94 ? 15.392 4.851 14.741 1.00 92.12 94 ASP A CA 1
ATOM 736 C C . ASP A 1 94 ? 16.284 3.752 15.333 1.00 92.12 94 ASP A C 1
ATOM 738 O O . ASP A 1 94 ? 17.021 3.094 14.599 1.00 92.12 94 ASP A O 1
ATOM 742 N N . GLU A 1 95 ? 16.188 3.503 16.640 1.00 93.88 95 GLU A N 1
ATOM 743 C CA . GLU A 1 95 ? 16.989 2.504 17.354 1.00 93.88 95 GLU A CA 1
ATOM 744 C C . GLU A 1 95 ? 16.602 1.059 17.011 1.00 93.88 95 GLU A C 1
ATOM 746 O O . GLU A 1 95 ? 17.353 0.128 17.310 1.00 93.88 95 GLU A O 1
ATOM 751 N N . ARG A 1 96 ? 15.430 0.857 16.400 1.00 95.19 96 ARG A N 1
ATOM 752 C CA . ARG A 1 96 ? 14.939 -0.460 15.973 1.00 95.19 96 ARG A CA 1
ATOM 753 C C . ARG A 1 96 ? 15.332 -0.793 14.539 1.00 95.19 96 ARG A C 1
ATOM 755 O O . ARG A 1 96 ? 15.222 -1.949 14.133 1.00 95.19 96 ARG A O 1
ATOM 762 N N . ARG A 1 97 ? 15.814 0.192 13.780 1.00 94.75 97 ARG A N 1
ATOM 763 C CA . ARG A 1 97 ? 16.254 0.002 12.398 1.00 94.75 97 ARG A CA 1
ATOM 764 C C . ARG A 1 97 ? 17.674 -0.538 12.353 1.00 94.75 97 ARG A C 1
ATOM 766 O O . ARG A 1 97 ? 18.566 -0.036 13.034 1.00 94.75 97 ARG A O 1
ATOM 773 N N . ASN A 1 98 ? 17.907 -1.550 11.526 1.00 95.19 98 ASN A N 1
ATOM 774 C CA . ASN A 1 98 ? 19.237 -2.133 11.352 1.00 95.19 98 ASN A CA 1
ATOM 775 C C . ASN A 1 98 ? 19.428 -2.728 9.953 1.00 95.19 98 ASN A C 1
ATOM 777 O O . ASN A 1 98 ? 18.484 -2.838 9.181 1.00 95.19 98 ASN A O 1
ATOM 781 N N . GLU A 1 99 ? 20.667 -3.104 9.633 1.00 93.94 99 GLU A N 1
ATOM 782 C CA . GLU A 1 99 ? 21.059 -3.652 8.321 1.00 93.94 99 GLU A CA 1
ATOM 783 C C . GLU A 1 99 ? 20.367 -4.979 7.965 1.00 93.94 99 GLU A C 1
ATOM 785 O O . GLU A 1 99 ? 20.299 -5.342 6.799 1.00 93.94 99 GLU A O 1
ATOM 790 N N . ASN A 1 100 ? 19.843 -5.696 8.964 1.00 93.88 100 ASN A N 1
ATOM 791 C CA . ASN A 1 100 ? 19.189 -6.991 8.787 1.00 93.88 100 ASN A CA 1
ATOM 792 C C . ASN A 1 100 ? 17.654 -6.886 8.846 1.00 93.88 100 ASN A C 1
ATOM 794 O O . ASN A 1 100 ? 16.977 -7.913 8.848 1.00 93.88 100 ASN A O 1
ATOM 798 N N . GLY A 1 101 ? 17.103 -5.672 8.981 1.00 94.81 101 GLY A N 1
ATOM 799 C CA . GLY A 1 101 ? 15.661 -5.430 9.045 1.00 94.81 101 GLY A CA 1
ATOM 800 C C . GLY A 1 101 ? 14.936 -6.207 10.149 1.00 94.81 101 GLY A C 1
ATOM 801 O O . GLY A 1 101 ? 13.760 -6.522 9.997 1.00 94.81 101 GLY A O 1
ATOM 802 N N . THR A 1 102 ? 15.602 -6.559 11.258 1.00 96.81 102 THR A N 1
ATOM 803 C CA . THR A 1 102 ? 15.058 -7.562 12.201 1.00 96.81 102 THR A CA 1
ATOM 804 C C . THR A 1 102 ? 13.751 -7.155 12.881 1.00 96.81 102 THR A C 1
ATOM 806 O O . THR A 1 102 ? 13.028 -8.009 13.388 1.00 96.81 102 THR A O 1
ATOM 809 N N . GLU A 1 103 ? 13.441 -5.858 12.920 1.00 97.81 103 GLU A N 1
ATOM 810 C CA . GLU A 1 103 ? 12.174 -5.365 13.463 1.00 97.81 103 GLU A CA 1
ATOM 811 C C . GLU A 1 103 ? 10.972 -5.738 12.573 1.00 97.81 103 GLU A C 1
ATOM 813 O O . GLU A 1 103 ? 9.858 -5.847 13.088 1.00 97.81 103 GLU A O 1
ATOM 818 N N . ALA A 1 104 ? 11.178 -6.026 11.280 1.00 97.44 104 ALA A N 1
ATOM 819 C CA . ALA A 1 104 ? 10.119 -6.402 10.335 1.00 97.44 104 ALA A CA 1
ATOM 820 C C . ALA A 1 104 ? 9.366 -7.677 10.751 1.00 97.44 104 ALA A C 1
ATOM 822 O O . ALA A 1 104 ? 8.169 -7.804 10.507 1.00 97.44 104 ALA A O 1
ATOM 823 N N . PHE A 1 105 ? 10.047 -8.602 11.434 1.00 97.69 105 PHE A N 1
ATOM 824 C CA . PHE A 1 105 ? 9.484 -9.869 11.915 1.00 97.69 105 PHE A CA 1
ATOM 825 C C . PHE A 1 105 ? 9.485 -9.992 13.447 1.00 97.69 105 PHE A C 1
ATOM 827 O O . PHE A 1 105 ? 9.323 -11.086 13.993 1.00 97.69 105 PHE A O 1
ATOM 834 N N . ASN A 1 106 ? 9.646 -8.879 14.165 1.00 98.25 106 ASN A N 1
ATOM 835 C CA . ASN A 1 106 ? 9.478 -8.853 15.613 1.00 98.25 106 ASN A CA 1
ATOM 836 C C . ASN A 1 106 ? 7.973 -8.953 15.965 1.00 98.25 106 ASN A C 1
ATOM 838 O O . ASN A 1 106 ? 7.202 -8.081 15.555 1.00 98.25 106 ASN A O 1
ATOM 842 N N . PRO A 1 107 ? 7.531 -9.964 16.745 1.00 97.69 107 PRO A N 1
ATOM 843 C CA . PRO A 1 107 ? 6.111 -10.185 17.056 1.00 97.69 107 PRO A CA 1
ATOM 844 C C . PRO A 1 107 ? 5.458 -9.061 17.878 1.00 97.69 107 PRO A C 1
ATOM 846 O O . PRO A 1 107 ? 4.226 -8.989 17.963 1.00 97.69 107 PRO A O 1
ATOM 849 N N . ASP A 1 108 ? 6.262 -8.176 18.469 1.00 97.06 108 ASP A N 1
ATOM 850 C CA . ASP A 1 108 ? 5.820 -7.020 19.252 1.00 97.06 108 ASP A CA 1
ATOM 851 C C . ASP A 1 108 ? 6.132 -5.674 18.582 1.00 97.06 108 ASP A C 1
ATOM 853 O O . ASP A 1 108 ? 6.044 -4.617 19.224 1.00 97.06 108 ASP A O 1
ATOM 857 N N . ASN A 1 109 ? 6.457 -5.686 17.284 1.00 97.50 109 ASN A N 1
ATOM 858 C CA . ASN A 1 109 ? 6.687 -4.456 16.537 1.00 97.50 109 ASN A CA 1
ATOM 859 C C . ASN A 1 109 ? 5.418 -3.584 16.447 1.00 97.50 109 ASN A C 1
ATOM 861 O O . ASN A 1 109 ? 4.316 -3.945 16.880 1.00 97.50 109 ASN A O 1
ATOM 865 N N . LEU A 1 110 ? 5.586 -2.373 15.918 1.00 97.75 110 LEU A N 1
ATOM 866 C CA . LEU A 1 110 ? 4.507 -1.392 15.840 1.00 97.75 110 LEU A CA 1
ATOM 867 C C . LEU A 1 110 ? 3.322 -1.869 14.981 1.00 97.75 110 LEU A C 1
ATOM 869 O O . LEU A 1 110 ? 2.174 -1.705 15.399 1.00 97.75 110 LEU A O 1
ATOM 873 N N . THR A 1 111 ? 3.585 -2.512 13.841 1.00 98.19 111 THR A N 1
ATOM 874 C CA . THR A 1 111 ? 2.555 -3.105 12.972 1.00 98.19 111 THR A CA 1
ATOM 875 C C . THR A 1 111 ? 1.753 -4.163 13.722 1.00 98.19 111 THR A C 1
ATOM 877 O O . THR A 1 111 ? 0.529 -4.092 13.769 1.00 98.19 111 THR A O 1
ATOM 880 N N . ALA A 1 112 ? 2.428 -5.092 14.401 1.00 98.44 112 ALA A N 1
ATOM 881 C CA . ALA A 1 112 ? 1.800 -6.192 15.122 1.00 98.44 112 ALA A CA 1
ATOM 882 C C . ALA A 1 112 ? 0.904 -5.701 16.269 1.00 98.44 112 ALA A C 1
ATOM 884 O O . ALA A 1 112 ? -0.214 -6.184 16.454 1.00 98.44 112 ALA A O 1
ATOM 885 N N . ARG A 1 113 ? 1.369 -4.700 17.031 1.00 98.62 113 ARG A N 1
ATOM 886 C CA . ARG A 1 113 ? 0.563 -4.062 18.084 1.00 98.62 113 ARG A CA 1
ATOM 887 C C . ARG A 1 113 ? -0.654 -3.335 17.513 1.00 98.62 113 ARG A C 1
ATOM 889 O O . ARG A 1 113 ? -1.725 -3.421 18.107 1.00 98.62 113 ARG A O 1
ATOM 896 N N . THR A 1 114 ? -0.496 -2.668 16.370 1.00 98.75 114 THR A N 1
ATOM 897 C CA . THR A 1 114 ? -1.588 -1.974 15.671 1.00 98.75 114 THR A CA 1
ATOM 898 C C . THR A 1 114 ? -2.646 -2.957 15.180 1.00 98.75 114 THR A C 1
ATOM 900 O O . THR A 1 114 ? -3.818 -2.790 15.506 1.00 98.75 114 THR A O 1
ATOM 903 N N . LEU A 1 115 ? -2.234 -4.019 14.480 1.00 98.75 115 LEU A N 1
ATOM 904 C CA . LEU A 1 115 ? -3.123 -5.072 13.987 1.00 98.75 115 LEU A CA 1
ATOM 905 C C . LEU A 1 115 ? -3.973 -5.666 15.110 1.00 98.75 115 LEU A C 1
ATOM 907 O O . LEU A 1 115 ? -5.201 -5.654 15.035 1.00 98.75 115 LEU A O 1
ATOM 911 N N . ARG A 1 116 ? -3.323 -6.109 16.194 1.00 98.75 116 ARG A N 1
ATOM 912 C CA . ARG A 1 116 ? -4.011 -6.699 17.350 1.00 98.75 116 ARG A CA 1
ATOM 913 C C . ARG A 1 116 ? -5.000 -5.726 17.989 1.00 98.75 116 ARG A C 1
ATOM 915 O O . ARG A 1 116 ? -6.103 -6.131 18.346 1.00 98.75 116 ARG A O 1
ATOM 922 N N . ALA A 1 117 ? -4.621 -4.455 18.130 1.00 98.75 117 ALA A N 1
ATOM 923 C CA . ALA A 1 117 ? -5.486 -3.437 18.716 1.00 98.75 117 ALA A CA 1
ATOM 924 C C . ALA A 1 117 ? -6.721 -3.153 17.847 1.00 98.75 117 ALA A C 1
ATOM 926 O O . ALA A 1 117 ? -7.824 -3.039 18.384 1.00 98.75 117 ALA A O 1
ATOM 927 N N . ILE A 1 118 ? -6.559 -3.072 16.522 1.00 98.81 118 ILE A N 1
ATOM 928 C CA . ILE A 1 118 ? -7.682 -2.834 15.608 1.00 98.81 118 ILE A CA 1
ATOM 929 C C . ILE A 1 118 ? -8.580 -4.071 15.535 1.00 98.81 118 ILE A C 1
ATOM 931 O O . ILE A 1 118 ? -9.785 -3.931 15.727 1.00 98.81 118 ILE A O 1
ATOM 935 N N . LYS A 1 119 ? -8.029 -5.282 15.374 1.00 98.38 119 LYS A N 1
ATOM 936 C CA . LYS A 1 119 ? -8.830 -6.520 15.349 1.00 98.38 119 LYS A CA 1
ATOM 937 C C . LYS A 1 119 ? -9.649 -6.744 16.618 1.00 98.38 119 LYS A C 1
ATOM 939 O O . LYS A 1 119 ? -10.777 -7.214 16.526 1.00 98.38 119 LYS A O 1
ATOM 944 N N . ASP A 1 120 ? -9.132 -6.374 17.790 1.00 98.50 120 ASP A N 1
ATOM 945 C CA . ASP A 1 120 ? -9.879 -6.469 19.055 1.00 98.50 120 ASP A CA 1
ATOM 946 C C . ASP A 1 120 ? -11.087 -5.512 19.113 1.00 98.50 120 ASP A C 1
ATOM 948 O O . ASP A 1 120 ? -12.063 -5.765 19.822 1.00 98.50 120 ASP A O 1
ATOM 952 N N . LYS A 1 121 ? -11.032 -4.384 18.396 1.00 98.50 121 LYS A N 1
ATOM 953 C CA . LYS A 1 121 ? -11.963 -3.258 18.571 1.00 98.50 121 LYS A CA 1
ATOM 954 C C . LYS A 1 121 ? -12.878 -2.977 17.383 1.00 98.50 121 LYS A C 1
ATOM 956 O O . LYS A 1 121 ? -13.942 -2.389 17.611 1.00 98.50 121 LYS A O 1
ATOM 961 N N . VAL A 1 122 ? -12.455 -3.354 16.182 1.00 98.31 122 VAL A N 1
ATOM 962 C CA . VAL A 1 122 ? -13.113 -3.144 14.883 1.00 98.31 122 VAL A CA 1
ATOM 963 C C . VAL A 1 122 ? -12.875 -4.392 14.006 1.00 98.31 122 VAL A C 1
ATOM 965 O O . VAL A 1 122 ? -12.216 -4.305 12.973 1.00 98.31 122 VAL A O 1
ATOM 968 N N . PRO A 1 123 ? -13.301 -5.599 14.432 1.00 96.81 123 PRO A N 1
ATOM 969 C CA . PRO A 1 123 ? -13.003 -6.846 13.715 1.00 96.81 123 PRO A CA 1
ATOM 970 C C . PRO A 1 123 ? -13.568 -6.903 12.286 1.00 96.81 123 PRO A C 1
ATOM 972 O O . PRO A 1 123 ? -13.114 -7.722 11.491 1.00 96.81 123 PRO A O 1
ATOM 975 N N . GLU A 1 124 ? -14.556 -6.066 11.967 1.00 95.00 124 GLU A N 1
ATOM 976 C CA . GLU A 1 124 ? -15.217 -5.982 10.666 1.00 95.00 124 GLU A CA 1
ATOM 977 C C . GLU A 1 124 ? -14.402 -5.269 9.580 1.00 95.00 124 GLU A C 1
ATOM 979 O O . GLU A 1 124 ? -14.712 -5.444 8.403 1.00 95.00 124 GLU A O 1
ATOM 984 N N . ILE A 1 125 ? -13.387 -4.473 9.946 1.00 97.50 125 ILE A N 1
ATOM 985 C CA . ILE A 1 125 ? -12.537 -3.791 8.964 1.00 97.50 125 ILE A CA 1
ATOM 986 C C . ILE A 1 125 ? -11.366 -4.693 8.558 1.00 97.50 125 ILE A C 1
ATOM 988 O O . ILE A 1 125 ? -10.701 -5.313 9.400 1.00 97.50 125 ILE A O 1
ATOM 992 N N . GLY A 1 126 ? -11.120 -4.773 7.252 1.00 98.50 126 GLY A N 1
ATOM 993 C CA . GLY A 1 126 ? -9.984 -5.489 6.688 1.00 98.50 126 GLY A CA 1
ATOM 994 C C . GLY A 1 126 ? -8.670 -4.776 6.997 1.00 98.50 126 GLY A C 1
ATOM 995 O O . GLY A 1 126 ? -8.594 -3.547 6.950 1.00 98.50 126 GLY A O 1
ATOM 996 N N . LEU A 1 127 ? -7.625 -5.536 7.302 1.00 98.81 127 LEU A N 1
ATOM 997 C CA . LEU A 1 127 ? -6.288 -5.030 7.584 1.00 98.81 127 LEU A CA 1
ATOM 998 C C . LEU A 1 127 ? -5.307 -5.560 6.545 1.00 98.81 127 LEU A C 1
ATOM 1000 O O . LEU A 1 127 ? -5.080 -6.765 6.433 1.00 98.81 127 LEU A O 1
ATOM 1004 N N . ILE A 1 128 ? -4.726 -4.623 5.808 1.00 98.75 128 ILE A N 1
ATOM 1005 C CA . ILE A 1 128 ? -3.704 -4.845 4.795 1.00 98.75 128 ILE A CA 1
ATOM 1006 C C . ILE A 1 128 ? -2.370 -4.397 5.383 1.00 98.75 128 ILE A C 1
ATOM 1008 O O . ILE A 1 128 ? -2.262 -3.286 5.916 1.00 98.75 128 ILE A O 1
ATOM 1012 N N . THR A 1 129 ? -1.349 -5.239 5.292 1.00 98.31 129 THR A N 1
ATOM 1013 C CA . THR A 1 129 ? -0.001 -4.896 5.753 1.00 98.31 129 THR A CA 1
ATOM 1014 C C . THR A 1 129 ? 1.017 -4.960 4.639 1.00 98.31 129 THR A C 1
ATOM 1016 O O . THR A 1 129 ? 1.018 -5.891 3.837 1.00 98.31 129 THR A O 1
ATOM 1019 N N . ASP A 1 130 ? 1.896 -3.961 4.621 1.00 96.19 130 ASP A N 1
ATOM 1020 C CA . ASP A 1 130 ? 3.032 -3.935 3.711 1.00 96.19 130 ASP A CA 1
ATOM 1021 C C . ASP A 1 130 ? 4.104 -4.933 4.161 1.00 96.19 130 ASP A C 1
ATOM 1023 O O . ASP A 1 130 ? 4.418 -5.036 5.354 1.00 96.19 130 ASP A O 1
ATOM 1027 N N . VAL A 1 131 ? 4.657 -5.676 3.206 1.00 97.62 131 VAL A N 1
ATOM 1028 C CA . VAL A 1 131 ? 5.838 -6.520 3.411 1.00 97.62 131 VAL A CA 1
ATOM 1029 C C . VAL A 1 131 ? 6.961 -5.968 2.539 1.00 97.62 131 VAL A C 1
ATOM 1031 O O . VAL A 1 131 ? 6.996 -6.198 1.333 1.00 97.62 131 VAL A O 1
ATOM 1034 N N . ALA A 1 132 ? 7.839 -5.196 3.177 1.00 96.56 132 ALA A N 1
ATOM 1035 C CA . ALA A 1 132 ? 9.075 -4.631 2.647 1.00 96.56 132 ALA A CA 1
ATOM 1036 C C . ALA A 1 132 ? 10.026 -4.306 3.816 1.00 96.56 132 ALA A C 1
ATOM 1038 O O . ALA A 1 132 ? 9.644 -4.399 4.990 1.00 96.56 132 ALA A O 1
ATOM 1039 N N . LEU A 1 133 ? 11.289 -3.970 3.523 1.00 95.62 133 LEU A N 1
ATOM 1040 C CA . LEU A 1 133 ? 12.256 -3.562 4.550 1.00 95.62 133 LEU A CA 1
ATOM 1041 C C . LEU A 1 133 ? 12.486 -2.063 4.674 1.00 95.62 133 LEU A C 1
ATOM 1043 O O . LEU A 1 133 ? 13.168 -1.683 5.622 1.00 95.62 133 LEU A O 1
ATOM 1047 N N . ASP A 1 134 ? 11.963 -1.184 3.823 1.00 91.62 134 ASP A N 1
ATOM 1048 C CA . ASP A 1 134 ? 12.348 0.231 3.895 1.00 91.62 134 ASP A CA 1
ATOM 1049 C C . ASP A 1 134 ? 11.828 0.949 5.156 1.00 91.62 134 ASP A C 1
ATOM 1051 O O . ASP A 1 134 ? 12.441 1.921 5.624 1.00 91.62 134 ASP A O 1
ATOM 1055 N N . GLU A 1 135 ? 10.787 0.427 5.809 1.00 92.06 135 GLU A N 1
ATOM 1056 C CA . GLU A 1 135 ? 10.367 0.872 7.142 1.00 92.06 135 GLU A CA 1
ATOM 1057 C C . GLU A 1 135 ? 11.226 0.318 8.287 1.00 92.06 135 GLU A C 1
ATOM 1059 O O . GLU A 1 135 ? 11.106 0.793 9.415 1.00 92.06 135 GLU A O 1
ATOM 1064 N N . TYR A 1 136 ? 12.115 -0.645 8.043 1.00 95.31 136 TYR A N 1
ATOM 1065 C CA . TYR A 1 136 ? 12.859 -1.364 9.089 1.00 95.31 136 TYR A CA 1
ATOM 1066 C C . TYR A 1 136 ? 14.379 -1.372 8.879 1.00 95.31 136 TYR A C 1
ATOM 1068 O O . TYR A 1 136 ? 15.136 -1.616 9.824 1.00 95.31 136 TYR A O 1
ATOM 1076 N N . SER A 1 137 ? 14.845 -1.085 7.668 1.00 92.75 137 SER A N 1
ATOM 1077 C CA . SER A 1 137 ? 16.252 -1.046 7.299 1.00 92.75 137 SER A CA 1
ATOM 1078 C C . SER A 1 137 ? 16.898 0.275 7.716 1.00 92.75 137 SER A C 1
ATOM 1080 O O . SER A 1 137 ? 16.254 1.323 7.866 1.00 92.75 137 SER A O 1
ATOM 1082 N N . SER A 1 138 ? 18.209 0.233 7.948 1.00 90.31 138 SER A N 1
ATOM 1083 C CA . SER A 1 138 ? 19.003 1.422 8.280 1.00 90.31 138 SER A CA 1
ATOM 1084 C C . SER A 1 138 ? 19.380 2.261 7.050 1.00 90.31 138 SER A C 1
ATOM 1086 O O . SER A 1 138 ? 19.795 3.412 7.203 1.00 90.31 138 SER A O 1
ATOM 1088 N N . ASP A 1 139 ? 19.231 1.712 5.844 1.00 89.75 139 ASP A N 1
ATOM 1089 C CA . ASP A 1 139 ? 19.594 2.321 4.560 1.00 89.75 139 ASP A CA 1
ATOM 1090 C C . ASP A 1 139 ? 18.393 2.623 3.648 1.00 89.75 139 ASP A C 1
ATOM 1092 O O . ASP A 1 139 ? 18.589 3.163 2.559 1.00 89.75 139 ASP A O 1
ATOM 1096 N N . GLY A 1 140 ? 17.167 2.326 4.096 1.00 88.81 140 GLY A N 1
ATOM 1097 C CA . GLY A 1 140 ? 15.921 2.649 3.398 1.00 88.81 140 GLY A CA 1
ATOM 1098 C C . GLY A 1 140 ? 15.679 1.856 2.109 1.00 88.81 140 GLY A C 1
ATOM 1099 O O . GLY A 1 140 ? 14.825 2.262 1.316 1.00 88.81 140 GLY A O 1
ATOM 1100 N N . GLN A 1 141 ? 16.438 0.781 1.875 1.00 93.75 141 GLN A N 1
ATOM 1101 C CA . GLN A 1 141 ? 16.193 -0.169 0.788 1.00 93.75 141 GLN A CA 1
ATOM 1102 C C . GLN A 1 141 ? 15.102 -1.177 1.179 1.00 93.75 141 GLN A C 1
ATOM 1104 O O . GLN A 1 141 ? 14.920 -1.459 2.367 1.00 93.75 141 GLN A O 1
ATOM 1109 N N . ASP A 1 142 ? 14.400 -1.714 0.174 1.00 94.44 142 ASP A N 1
ATOM 1110 C CA . ASP A 1 142 ? 13.274 -2.649 0.364 1.00 94.44 142 ASP A CA 1
ATOM 1111 C C . ASP A 1 142 ? 13.765 -4.071 0.697 1.00 94.44 142 ASP A C 1
ATOM 1113 O O . ASP A 1 142 ? 12.988 -4.892 1.181 1.00 94.44 142 ASP A O 1
ATOM 1117 N N . GLY A 1 143 ? 15.062 -4.335 0.497 1.00 95.94 143 GLY A N 1
ATOM 1118 C CA . GLY A 1 143 ? 15.725 -5.607 0.762 1.00 95.94 143 GLY A CA 1
ATOM 1119 C C . GLY A 1 143 ? 17.076 -5.468 1.463 1.00 95.94 143 GLY A C 1
ATOM 1120 O O . GLY A 1 143 ? 17.564 -4.366 1.717 1.00 95.94 143 GLY A O 1
ATOM 1121 N N . LEU A 1 144 ? 17.678 -6.610 1.793 1.00 96.75 144 LEU A N 1
ATOM 1122 C CA . LEU A 1 144 ? 18.994 -6.692 2.421 1.00 96.75 144 LEU A CA 1
ATOM 1123 C C . LEU A 1 144 ? 20.088 -6.254 1.444 1.00 96.75 144 LEU A C 1
ATOM 1125 O O . LEU A 1 144 ? 20.120 -6.696 0.297 1.00 96.75 144 LEU A O 1
ATOM 1129 N N . VAL A 1 145 ? 21.024 -5.434 1.928 1.00 94.81 145 VAL A N 1
ATOM 1130 C CA . VAL A 1 145 ? 22.136 -4.910 1.127 1.00 94.81 145 VAL A CA 1
ATOM 1131 C C . VAL A 1 145 ? 23.460 -5.515 1.588 1.00 94.81 145 VAL A C 1
ATOM 1133 O O . VAL A 1 145 ? 23.802 -5.464 2.771 1.00 94.81 145 VAL A O 1
ATOM 1136 N N . ARG A 1 146 ? 24.268 -6.016 0.650 1.00 94.56 146 ARG A N 1
ATOM 1137 C CA . ARG A 1 146 ? 25.670 -6.385 0.901 1.00 94.56 146 ARG A CA 1
ATOM 1138 C C . ARG A 1 146 ? 26.545 -5.898 -0.240 1.00 94.56 146 ARG A C 1
ATOM 1140 O O . ARG A 1 146 ? 26.220 -6.095 -1.399 1.00 94.56 146 ARG A O 1
ATOM 1147 N N . ASP A 1 147 ? 27.633 -5.210 0.100 1.00 91.56 147 ASP A N 1
ATOM 1148 C CA . ASP A 1 147 ? 28.595 -4.669 -0.871 1.00 91.56 147 ASP A CA 1
ATOM 1149 C C . ASP A 1 147 ? 27.966 -3.798 -1.986 1.00 91.56 147 ASP A C 1
ATOM 1151 O O . ASP A 1 147 ? 28.532 -3.635 -3.062 1.00 91.56 147 ASP A O 1
ATOM 1155 N N . GLY A 1 148 ? 26.815 -3.174 -1.699 1.00 88.88 148 GLY A N 1
ATOM 1156 C CA . GLY A 1 148 ? 26.071 -2.326 -2.637 1.00 88.88 148 GLY A CA 1
ATOM 1157 C C . GLY A 1 148 ? 25.069 -3.070 -3.525 1.00 88.88 148 GLY A C 1
ATOM 1158 O O . GLY A 1 148 ? 24.418 -2.425 -4.343 1.00 88.88 148 GLY A O 1
ATOM 1159 N N . GLU A 1 149 ? 24.920 -4.382 -3.353 1.00 94.00 149 GLU A N 1
ATOM 1160 C CA . GLU A 1 149 ? 23.958 -5.220 -4.070 1.00 94.00 149 GLU A CA 1
ATOM 1161 C C . GLU A 1 149 ? 22.763 -5.568 -3.175 1.00 94.00 149 GLU A C 1
ATOM 1163 O O . GLU A 1 149 ? 22.923 -5.799 -1.973 1.00 94.00 149 GLU A O 1
ATOM 1168 N N . ILE A 1 150 ? 21.570 -5.602 -3.773 1.00 95.88 150 ILE A N 1
ATOM 1169 C CA . ILE A 1 150 ? 20.350 -6.103 -3.132 1.00 95.88 150 ILE A CA 1
ATOM 1170 C C . ILE A 1 150 ? 20.356 -7.627 -3.236 1.00 95.88 150 ILE A C 1
ATOM 1172 O O . ILE A 1 150 ? 20.464 -8.177 -4.331 1.00 95.88 150 ILE A O 1
ATOM 1176 N N . LEU A 1 151 ? 20.260 -8.303 -2.095 1.00 97.50 151 LEU A N 1
ATOM 1177 C CA . LEU A 1 151 ? 20.291 -9.759 -2.013 1.00 97.50 151 LEU A CA 1
ATOM 1178 C C . LEU A 1 151 ? 18.875 -10.324 -2.146 1.00 97.50 151 LEU A C 1
ATOM 1180 O O . LEU A 1 151 ? 18.110 -10.260 -1.186 1.00 97.50 151 LEU A O 1
ATOM 1184 N N . ASN A 1 152 ? 18.523 -10.858 -3.318 1.00 98.62 152 ASN A N 1
ATOM 1185 C CA . ASN A 1 152 ? 17.168 -11.340 -3.609 1.00 98.62 152 ASN A CA 1
ATOM 1186 C C . ASN A 1 152 ? 16.696 -12.418 -2.618 1.00 98.62 152 ASN A C 1
ATOM 1188 O O . ASN A 1 152 ? 15.772 -12.189 -1.841 1.00 98.62 152 ASN A O 1
ATOM 1192 N N . ASP A 1 153 ? 17.364 -13.571 -2.605 1.00 98.38 153 ASP A N 1
ATOM 1193 C CA . ASP A 1 153 ? 16.912 -14.756 -1.868 1.00 98.38 153 ASP A CA 1
ATOM 1194 C C . ASP A 1 153 ? 16.923 -14.514 -0.352 1.00 98.38 153 ASP A C 1
ATOM 1196 O O . ASP A 1 153 ? 15.959 -14.823 0.349 1.00 98.38 153 ASP A O 1
ATOM 1200 N N . GLU A 1 154 ? 17.980 -13.884 0.168 1.00 98.31 154 GLU A N 1
ATOM 1201 C CA . GLU A 1 154 ? 18.054 -13.528 1.583 1.00 98.31 154 GLU A CA 1
ATOM 1202 C C . 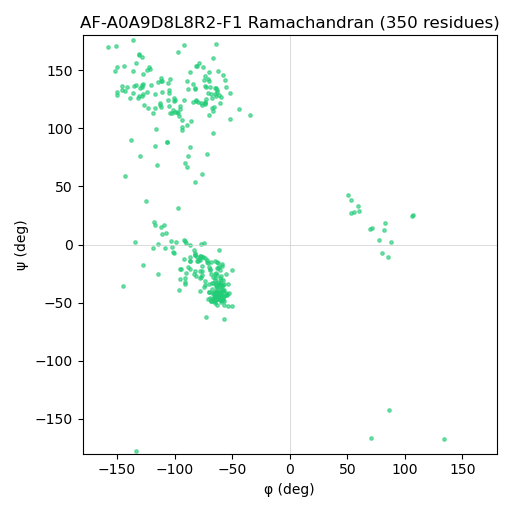GLU A 1 154 ? 16.997 -12.489 1.981 1.00 98.31 154 GLU A C 1
ATOM 1204 O O . GLU A 1 154 ? 16.534 -12.500 3.124 1.00 98.31 154 GLU A O 1
ATOM 1209 N N . THR A 1 155 ? 16.594 -11.601 1.066 1.00 98.50 155 THR A N 1
ATOM 1210 C CA . THR A 1 155 ? 15.472 -10.684 1.306 1.00 98.50 155 THR A CA 1
ATOM 1211 C C . THR A 1 155 ? 14.154 -11.444 1.346 1.00 98.50 155 THR A C 1
ATOM 1213 O O . THR A 1 155 ? 13.388 -11.247 2.290 1.00 98.50 155 THR A O 1
ATOM 1216 N N . VAL A 1 156 ? 13.909 -12.353 0.396 1.00 98.81 156 VAL A N 1
ATOM 1217 C CA . VAL A 1 156 ? 12.704 -13.201 0.366 1.00 98.81 156 VAL A CA 1
ATOM 1218 C C . VAL A 1 156 ? 12.550 -13.984 1.676 1.00 98.81 156 VAL A C 1
ATOM 1220 O O . VAL A 1 156 ? 11.466 -13.998 2.262 1.00 98.81 156 VAL A O 1
ATOM 1223 N N . ASP A 1 157 ? 13.640 -14.529 2.221 1.00 98.56 157 ASP A N 1
ATOM 1224 C CA . ASP A 1 157 ? 13.653 -15.193 3.533 1.00 98.56 157 ASP A CA 1
ATOM 1225 C C . ASP A 1 157 ? 13.178 -14.285 4.683 1.00 98.56 157 ASP A C 1
ATOM 1227 O O . ASP A 1 157 ? 12.580 -14.751 5.663 1.00 98.56 157 ASP A O 1
ATOM 1231 N N . VAL A 1 158 ? 13.475 -12.985 4.618 1.00 98.50 158 VAL A N 1
ATOM 1232 C CA . VAL A 1 158 ? 12.998 -12.003 5.600 1.00 98.50 158 VAL A CA 1
ATOM 1233 C C . VAL A 1 158 ? 11.538 -11.632 5.337 1.00 98.50 158 VAL A C 1
ATOM 1235 O O . VAL A 1 158 ? 10.769 -11.550 6.298 1.00 98.50 158 VAL A O 1
ATOM 1238 N N . MET A 1 159 ? 11.131 -11.479 4.073 1.00 98.69 159 MET A N 1
ATOM 1239 C CA . MET A 1 159 ? 9.743 -11.190 3.684 1.00 98.69 159 MET A CA 1
ATOM 1240 C C . MET A 1 159 ? 8.789 -12.287 4.155 1.00 98.69 159 MET A C 1
ATOM 1242 O O . MET A 1 159 ? 7.756 -11.985 4.749 1.00 98.69 159 MET A O 1
ATOM 1246 N N . VAL A 1 160 ? 9.178 -13.559 4.022 1.00 98.88 160 VAL A N 1
ATOM 1247 C CA . VAL A 1 160 ? 8.416 -14.699 4.556 1.00 98.88 160 VAL A CA 1
ATOM 1248 C C . VAL A 1 160 ? 8.222 -14.583 6.072 1.00 98.88 160 VAL A C 1
ATOM 1250 O O . VAL A 1 160 ? 7.110 -14.739 6.579 1.00 98.88 160 VAL A O 1
ATOM 1253 N N . LYS A 1 161 ? 9.281 -14.260 6.826 1.00 98.81 161 LYS A N 1
ATOM 1254 C CA . LYS A 1 161 ? 9.189 -14.097 8.290 1.00 98.81 161 LYS A CA 1
ATOM 1255 C C . LYS A 1 161 ? 8.282 -12.929 8.676 1.00 98.81 161 LYS A C 1
ATOM 1257 O O . LYS A 1 161 ? 7.516 -13.056 9.633 1.00 98.81 161 LYS A O 1
ATOM 1262 N N . ALA A 1 162 ? 8.370 -11.813 7.953 1.00 98.62 162 ALA A N 1
ATOM 1263 C CA . ALA A 1 162 ? 7.529 -10.641 8.171 1.00 98.62 162 ALA A CA 1
ATOM 1264 C C . ALA A 1 162 ? 6.055 -10.954 7.869 1.00 98.62 162 ALA A C 1
ATOM 1266 O O . ALA A 1 162 ? 5.206 -10.725 8.730 1.00 98.62 162 ALA A O 1
ATOM 1267 N N . ALA A 1 163 ? 5.763 -11.574 6.722 1.00 98.81 163 ALA A N 1
ATOM 1268 C CA . ALA A 1 163 ? 4.418 -11.986 6.326 1.00 98.81 163 ALA A CA 1
ATOM 1269 C C . ALA A 1 163 ? 3.776 -12.925 7.358 1.00 98.81 163 ALA A C 1
ATOM 1271 O O . ALA A 1 163 ? 2.669 -12.671 7.828 1.00 98.81 163 ALA A O 1
ATOM 1272 N N . LEU A 1 164 ? 4.498 -13.961 7.802 1.00 98.88 164 LEU A N 1
ATOM 1273 C CA . LEU A 1 164 ? 4.013 -14.877 8.839 1.00 98.88 164 LEU A CA 1
ATOM 1274 C C . LEU A 1 164 ? 3.780 -14.174 10.182 1.00 98.88 164 LEU A C 1
ATOM 1276 O O . LEU A 1 164 ? 2.860 -14.518 10.923 1.00 98.88 164 LEU A O 1
ATOM 1280 N N . MET A 1 165 ? 4.626 -13.210 10.548 1.00 98.62 165 MET A N 1
ATOM 1281 C CA . MET A 1 165 ? 4.431 -12.418 11.763 1.00 98.62 165 MET A CA 1
ATOM 1282 C C . MET A 1 165 ? 3.160 -11.561 11.660 1.00 98.62 165 MET A C 1
ATOM 1284 O O . MET A 1 165 ? 2.348 -11.564 12.588 1.00 98.62 165 MET A O 1
ATOM 1288 N N . GLN A 1 166 ? 2.958 -10.882 10.531 1.00 98.75 166 GLN A N 1
ATOM 1289 C CA . GLN A 1 166 ? 1.789 -10.038 10.281 1.00 98.75 166 GLN A CA 1
ATOM 1290 C C . GLN A 1 166 ? 0.492 -10.861 10.231 1.00 98.75 166 GLN A C 1
ATOM 1292 O O . GLN A 1 166 ? -0.485 -10.492 10.885 1.00 98.75 166 GLN A O 1
ATOM 1297 N N . ALA A 1 167 ? 0.501 -12.023 9.569 1.00 98.75 167 ALA A N 1
ATOM 1298 C CA . ALA A 1 167 ? -0.622 -12.961 9.553 1.00 98.75 167 ALA A CA 1
ATOM 1299 C C . ALA A 1 167 ? -1.000 -13.419 10.974 1.00 98.75 167 ALA A C 1
ATOM 1301 O O . ALA A 1 167 ? -2.154 -13.300 11.386 1.00 98.75 167 ALA A O 1
ATOM 1302 N N . ARG A 1 168 ? -0.016 -13.822 11.795 1.00 98.62 168 ARG A N 1
ATOM 1303 C CA . ARG A 1 168 ? -0.236 -14.168 13.217 1.00 98.62 168 ARG A CA 1
ATOM 1304 C C . ARG A 1 168 ? -0.787 -13.006 14.046 1.00 98.62 168 ARG A C 1
ATOM 1306 O O . ARG A 1 168 ? -1.465 -13.239 15.046 1.00 98.62 168 ARG A O 1
ATOM 1313 N N . ALA A 1 169 ? -0.473 -11.766 13.676 1.00 98.62 169 ALA A N 1
ATOM 1314 C CA . ALA A 1 169 ? -0.973 -10.571 14.346 1.00 98.62 169 ALA A CA 1
ATOM 1315 C C . ALA A 1 169 ? -2.386 -10.156 13.891 1.00 98.62 169 ALA A C 1
ATOM 1317 O O . ALA A 1 169 ? -2.985 -9.300 14.545 1.00 98.62 169 ALA A O 1
ATOM 1318 N N . GLY A 1 170 ? -2.928 -10.784 12.841 1.00 98.19 170 GLY A N 1
ATOM 1319 C CA . GLY A 1 170 ? -4.296 -10.585 12.363 1.00 98.19 170 GLY A CA 1
ATOM 1320 C C . GLY A 1 170 ? -4.420 -9.772 11.074 1.00 98.19 170 GLY A C 1
ATOM 1321 O O . GLY A 1 170 ? -5.460 -9.150 10.876 1.00 98.19 170 GLY A O 1
ATOM 1322 N N . ALA A 1 171 ? -3.384 -9.730 10.231 1.00 98.69 171 ALA A N 1
ATOM 1323 C CA . ALA A 1 171 ? -3.523 -9.218 8.867 1.00 98.69 171 ALA A CA 1
ATOM 1324 C C . ALA A 1 171 ? -4.460 -10.124 8.048 1.00 98.69 171 ALA A C 1
ATOM 1326 O O . ALA A 1 171 ? -4.327 -11.346 8.095 1.00 98.69 171 ALA A O 1
ATOM 1327 N N . ASP A 1 172 ? -5.386 -9.525 7.297 1.00 98.81 172 ASP A N 1
ATOM 1328 C CA . ASP A 1 172 ? -6.255 -10.255 6.362 1.00 98.81 172 ASP A CA 1
ATOM 1329 C C . ASP A 1 172 ? -5.638 -10.316 4.961 1.00 98.81 172 ASP A C 1
ATOM 1331 O O . ASP A 1 172 ? -5.893 -11.255 4.208 1.00 98.81 172 ASP A O 1
ATOM 1335 N N . ILE A 1 173 ? -4.827 -9.309 4.612 1.00 98.88 173 ILE A N 1
ATOM 1336 C CA . ILE A 1 173 ? -4.127 -9.221 3.331 1.00 98.88 173 ILE A CA 1
ATOM 1337 C C . ILE A 1 173 ? -2.656 -8.880 3.576 1.00 98.88 173 ILE A C 1
ATOM 1339 O O . ILE A 1 173 ? -2.339 -7.864 4.197 1.00 98.88 173 ILE A O 1
ATOM 1343 N N . ILE A 1 174 ? -1.763 -9.704 3.035 1.00 98.81 174 ILE A N 1
ATOM 1344 C CA . ILE A 1 174 ? -0.333 -9.417 2.934 1.00 98.81 174 ILE A CA 1
ATOM 1345 C C . ILE A 1 174 ? -0.068 -8.747 1.587 1.00 98.81 174 ILE A C 1
ATOM 1347 O O . ILE A 1 174 ? -0.416 -9.291 0.540 1.00 98.81 174 ILE A O 1
ATOM 1351 N N . ALA A 1 175 ? 0.545 -7.568 1.600 1.00 98.69 175 ALA A N 1
ATOM 1352 C CA . ALA A 1 175 ? 0.829 -6.802 0.396 1.00 98.69 175 ALA A CA 1
ATOM 1353 C C . ALA A 1 175 ? 2.349 -6.630 0.207 1.00 98.69 175 ALA A C 1
ATOM 1355 O O . ALA A 1 175 ? 2.908 -5.627 0.655 1.00 98.69 175 ALA A O 1
ATOM 1356 N N . PRO A 1 176 ? 3.047 -7.612 -0.402 1.00 98.62 176 PRO A N 1
ATOM 1357 C CA . PRO A 1 176 ? 4.489 -7.528 -0.616 1.00 98.62 176 PRO A CA 1
ATOM 1358 C C . PRO A 1 176 ? 4.810 -6.424 -1.619 1.00 98.62 176 PRO A C 1
ATOM 1360 O O . PRO A 1 176 ? 4.366 -6.473 -2.772 1.00 98.62 176 PRO A O 1
ATOM 1363 N N . SER A 1 177 ? 5.553 -5.415 -1.160 1.00 98.19 177 SER A N 1
ATOM 1364 C CA . SER A 1 177 ? 5.900 -4.230 -1.946 1.00 98.19 177 SER A CA 1
ATOM 1365 C C . SER A 1 177 ? 7.369 -4.198 -2.369 1.00 98.19 177 SER A C 1
ATOM 1367 O O . SER A 1 177 ? 7.776 -3.316 -3.120 1.00 98.19 177 SER A O 1
ATOM 1369 N N . ASP A 1 178 ? 8.159 -5.181 -1.949 1.00 98.06 178 ASP A N 1
ATOM 1370 C CA . ASP A 1 178 ? 9.616 -5.238 -2.070 1.00 98.06 178 ASP A CA 1
ATOM 1371 C C . ASP A 1 178 ? 10.162 -5.387 -3.500 1.00 98.06 178 ASP A C 1
ATOM 1373 O O . ASP A 1 178 ? 11.274 -4.929 -3.763 1.00 98.06 178 ASP A O 1
ATOM 1377 N N . MET A 1 179 ? 9.374 -5.954 -4.423 1.00 98.38 179 MET A N 1
ATOM 1378 C CA . MET A 1 179 ? 9.767 -6.263 -5.812 1.00 98.38 179 MET A CA 1
ATOM 1379 C C . MET A 1 179 ? 10.946 -7.243 -5.946 1.00 98.38 179 MET A C 1
ATOM 1381 O O . MET A 1 179 ? 11.700 -7.162 -6.912 1.00 98.38 179 MET A O 1
ATOM 1385 N N . MET A 1 180 ? 11.149 -8.154 -4.992 1.00 98.69 180 MET A N 1
ATOM 1386 C CA . MET A 1 180 ? 12.096 -9.256 -5.181 1.00 98.69 180 MET A CA 1
ATOM 1387 C C . MET A 1 180 ? 11.511 -10.327 -6.116 1.00 98.69 180 MET A C 1
ATOM 1389 O O . MET A 1 180 ? 10.301 -10.556 -6.180 1.00 98.69 180 MET A O 1
ATOM 1393 N N . ASP A 1 181 ? 12.367 -11.053 -6.817 1.00 98.69 181 ASP A N 1
ATOM 1394 C CA . ASP A 1 181 ? 11.938 -12.161 -7.662 1.00 98.69 181 ASP A CA 1
ATOM 1395 C C . ASP A 1 181 ? 11.475 -13.338 -6.786 1.00 98.69 181 ASP A C 1
ATOM 1397 O O . ASP A 1 181 ? 12.179 -13.764 -5.865 1.00 98.69 181 ASP A O 1
ATOM 1401 N N . GLY A 1 182 ? 10.290 -13.890 -7.072 1.00 98.44 182 GLY A N 1
ATOM 1402 C CA . GLY A 1 182 ? 9.773 -15.103 -6.422 1.00 98.44 182 GLY A CA 1
ATOM 1403 C C . GLY A 1 182 ? 9.199 -14.920 -5.011 1.00 98.44 182 GLY A C 1
ATOM 1404 O O . GLY A 1 182 ? 8.820 -15.909 -4.369 1.00 98.44 182 GLY A O 1
ATOM 1405 N N . ARG A 1 183 ? 9.129 -13.681 -4.490 1.00 98.75 183 ARG A N 1
ATOM 1406 C CA . ARG A 1 183 ? 8.620 -13.431 -3.126 1.00 98.75 183 ARG A CA 1
ATOM 1407 C C . ARG A 1 183 ? 7.179 -13.892 -2.935 1.00 98.75 183 ARG A C 1
ATOM 1409 O O . ARG A 1 183 ? 6.839 -14.340 -1.842 1.00 98.75 183 ARG A O 1
ATOM 1416 N N . VAL A 1 184 ? 6.334 -13.793 -3.966 1.00 98.88 184 VAL A N 1
ATOM 1417 C CA . VAL A 1 184 ? 4.909 -14.132 -3.858 1.00 98.88 184 VAL A CA 1
ATOM 1418 C C . VAL A 1 184 ? 4.757 -15.625 -3.611 1.00 98.88 184 VAL A C 1
ATOM 1420 O O . VAL A 1 184 ? 4.099 -16.006 -2.642 1.00 98.88 184 VAL A O 1
ATOM 1423 N N . ALA A 1 185 ? 5.436 -16.464 -4.398 1.00 98.88 185 ALA A N 1
ATOM 1424 C CA . ALA A 1 185 ? 5.386 -17.914 -4.222 1.00 98.88 185 ALA A CA 1
ATOM 1425 C C . ALA A 1 185 ? 5.929 -18.342 -2.856 1.00 98.88 185 ALA A C 1
ATOM 1427 O O . ALA A 1 185 ? 5.342 -19.201 -2.195 1.00 98.88 185 ALA A O 1
ATOM 1428 N N . ALA A 1 186 ? 7.032 -17.732 -2.413 1.00 98.88 186 ALA A N 1
ATOM 1429 C CA . ALA A 1 186 ? 7.627 -18.031 -1.115 1.00 98.88 186 ALA A CA 1
ATOM 1430 C C . ALA A 1 186 ? 6.692 -17.656 0.049 1.00 98.88 186 ALA A C 1
ATOM 1432 O O . ALA A 1 186 ? 6.508 -18.449 0.975 1.00 98.88 186 ALA A O 1
ATOM 1433 N N . ILE A 1 187 ? 6.068 -16.474 -0.009 1.00 98.94 187 ILE A N 1
ATOM 1434 C CA . ILE A 1 187 ? 5.098 -16.019 0.994 1.00 98.94 187 ILE A CA 1
ATOM 1435 C C . ILE A 1 187 ? 3.858 -16.915 0.989 1.00 98.94 187 ILE A C 1
ATOM 1437 O O . ILE A 1 187 ? 3.450 -17.370 2.057 1.00 98.94 187 ILE A O 1
ATOM 1441 N N . ARG A 1 188 ? 3.282 -17.209 -0.184 1.00 98.88 188 ARG A N 1
ATOM 1442 C CA . ARG A 1 188 ? 2.110 -18.087 -0.323 1.00 98.88 188 ARG A CA 1
ATOM 1443 C C . ARG A 1 188 ? 2.378 -19.464 0.275 1.00 98.88 188 ARG A C 1
ATOM 1445 O O . ARG A 1 188 ? 1.627 -19.896 1.144 1.00 98.88 188 ARG A O 1
ATOM 1452 N N . ALA A 1 189 ? 3.474 -20.112 -0.120 1.00 98.88 189 ALA A N 1
ATOM 1453 C CA . ALA A 1 189 ? 3.841 -21.427 0.400 1.00 98.88 189 ALA A CA 1
ATOM 1454 C C . ALA A 1 189 ? 3.970 -21.422 1.932 1.00 98.88 189 ALA A C 1
ATOM 1456 O O . ALA A 1 189 ? 3.433 -22.299 2.603 1.00 98.88 189 ALA A O 1
ATOM 1457 N N . ALA A 1 190 ? 4.623 -20.404 2.496 1.00 98.88 190 ALA A N 1
ATOM 1458 C CA . ALA A 1 190 ? 4.793 -20.294 3.938 1.00 98.88 190 ALA A CA 1
ATOM 1459 C C . ALA A 1 190 ? 3.472 -20.040 4.686 1.00 98.88 190 ALA A C 1
ATOM 1461 O O . ALA A 1 190 ? 3.247 -20.637 5.740 1.00 98.88 190 ALA A O 1
ATOM 1462 N N . LEU A 1 191 ? 2.601 -19.167 4.162 1.00 98.88 191 LEU A N 1
ATOM 1463 C CA . LEU A 1 191 ? 1.274 -18.924 4.737 1.00 98.88 191 LEU A CA 1
ATOM 1464 C C . LEU A 1 191 ? 0.456 -20.217 4.763 1.00 98.88 191 LEU A C 1
ATOM 1466 O O . LEU A 1 191 ? -0.095 -20.563 5.808 1.00 98.88 191 LEU A O 1
ATOM 1470 N N . ASP A 1 192 ? 0.421 -20.951 3.653 1.00 98.75 192 ASP A N 1
ATOM 1471 C CA . ASP A 1 192 ? -0.330 -22.200 3.542 1.00 98.75 192 ASP A CA 1
ATOM 1472 C C . ASP A 1 192 ? 0.216 -23.274 4.504 1.00 98.75 192 ASP A C 1
ATOM 1474 O O . ASP A 1 192 ? -0.561 -23.898 5.235 1.00 98.75 192 ASP A O 1
ATOM 1478 N N . ASP A 1 193 ? 1.543 -23.434 4.581 1.00 98.75 193 ASP A N 1
ATOM 1479 C CA . ASP A 1 193 ? 2.215 -24.398 5.467 1.00 98.75 193 ASP A CA 1
ATOM 1480 C C . ASP A 1 193 ? 1.963 -24.121 6.962 1.00 98.75 193 ASP A C 1
ATOM 1482 O O . ASP A 1 193 ? 1.888 -25.050 7.773 1.00 98.75 193 ASP A O 1
ATOM 1486 N N . GLU A 1 194 ? 1.798 -22.852 7.344 1.00 98.50 194 GLU A N 1
ATOM 1487 C CA . GLU A 1 194 ? 1.491 -22.437 8.719 1.00 98.50 194 GLU A CA 1
ATOM 1488 C C . GLU A 1 194 ? -0.016 -22.340 9.021 1.00 98.50 194 GLU A C 1
ATOM 1490 O O . GLU A 1 194 ? -0.405 -22.004 10.143 1.00 98.50 194 GLU A O 1
ATOM 1495 N N . GLY A 1 195 ? -0.878 -22.687 8.060 1.00 98.56 195 GLY A N 1
ATOM 1496 C CA . GLY A 1 195 ? -2.332 -22.700 8.236 1.00 98.56 195 GLY A CA 1
ATOM 1497 C C . GLY A 1 195 ? -3.010 -21.336 8.066 1.00 98.56 195 GLY A C 1
ATOM 1498 O O . GLY A 1 195 ? -4.151 -21.168 8.495 1.00 98.56 195 GLY A O 1
ATOM 1499 N N . PHE A 1 196 ? -2.341 -20.380 7.422 1.00 98.69 196 PHE A N 1
ATOM 1500 C CA . PHE A 1 196 ? -2.853 -19.056 7.052 1.00 98.69 196 PHE A CA 1
ATOM 1501 C C . PHE A 1 196 ? -3.361 -18.998 5.601 1.00 98.69 196 PHE A C 1
ATOM 1503 O O . PHE A 1 196 ? -3.311 -17.944 4.976 1.00 98.69 196 PHE A O 1
ATOM 1510 N N . GLY A 1 197 ? -3.885 -20.105 5.064 1.00 97.62 197 GLY A N 1
ATOM 1511 C CA . GLY A 1 197 ? -4.341 -20.180 3.666 1.00 97.62 197 GLY A CA 1
ATOM 1512 C C . GLY A 1 197 ? -5.465 -19.201 3.290 1.00 97.62 197 GLY A C 1
ATOM 1513 O O . GLY A 1 197 ? -5.601 -18.852 2.125 1.00 97.62 197 GLY A O 1
ATOM 1514 N N . GLU A 1 198 ? -6.230 -18.705 4.268 1.00 97.81 198 GLU A N 1
ATOM 1515 C CA . GLU A 1 198 ? -7.283 -17.694 4.060 1.00 97.81 198 GLU A CA 1
ATOM 1516 C C . GLU A 1 198 ? -6.746 -16.250 4.010 1.00 97.81 198 GLU A C 1
ATOM 1518 O O . GLU A 1 198 ? -7.498 -15.323 3.714 1.00 97.81 198 GLU A O 1
ATOM 1523 N N . VAL A 1 199 ? -5.465 -16.032 4.328 1.00 98.81 199 VAL A N 1
ATOM 1524 C CA . VAL A 1 199 ? -4.835 -14.713 4.216 1.00 98.81 199 VAL A CA 1
ATOM 1525 C C . VAL A 1 199 ? -4.537 -14.449 2.743 1.00 98.81 199 VAL A C 1
ATOM 1527 O O . VAL A 1 199 ? -3.823 -15.218 2.090 1.00 98.81 199 VAL A O 1
ATOM 1530 N N . ALA A 1 200 ? -5.095 -13.364 2.214 1.00 98.81 200 ALA A N 1
ATOM 1531 C CA . ALA A 1 200 ? -4.928 -13.002 0.813 1.00 98.81 200 ALA A CA 1
ATOM 1532 C C . ALA A 1 200 ? -3.563 -12.348 0.563 1.00 98.81 200 ALA A C 1
ATOM 1534 O O . ALA A 1 200 ? -2.977 -11.730 1.455 1.00 98.81 200 ALA A O 1
ATOM 1535 N N . ILE A 1 201 ? -3.088 -12.422 -0.677 1.00 98.88 201 ILE A N 1
ATOM 1536 C CA . ILE A 1 201 ? -1.902 -11.708 -1.145 1.00 98.88 201 ILE A CA 1
ATOM 1537 C C . ILE A 1 201 ? -2.313 -10.649 -2.171 1.00 98.88 201 ILE A C 1
ATOM 1539 O O . ILE A 1 201 ? -2.860 -10.971 -3.225 1.00 98.88 201 ILE A O 1
ATOM 1543 N N . MET A 1 202 ? -2.012 -9.382 -1.877 1.00 98.75 202 MET A N 1
ATOM 1544 C CA . MET A 1 202 ? -2.122 -8.265 -2.822 1.00 98.75 202 MET A CA 1
ATOM 1545 C C . MET A 1 202 ? -0.725 -7.840 -3.264 1.00 98.75 202 MET A C 1
ATOM 1547 O O . MET A 1 202 ? -0.108 -6.969 -2.657 1.00 98.75 202 MET A O 1
ATOM 1551 N N . SER A 1 203 ? -0.210 -8.463 -4.317 1.00 98.62 203 SER A N 1
ATOM 1552 C CA . SER A 1 203 ? 1.155 -8.193 -4.758 1.00 98.62 203 SER A CA 1
ATOM 1553 C C . SER A 1 203 ? 1.279 -6.824 -5.422 1.00 98.62 203 SER A C 1
ATOM 1555 O O . SER A 1 203 ? 0.473 -6.469 -6.285 1.00 98.62 203 SER A O 1
ATOM 1557 N N . TYR A 1 204 ? 2.324 -6.064 -5.092 1.00 98.25 204 TYR A N 1
ATOM 1558 C CA . TYR A 1 204 ? 2.717 -4.887 -5.869 1.00 98.25 204 TYR A CA 1
ATOM 1559 C C . TYR A 1 204 ? 3.439 -5.296 -7.154 1.00 98.25 204 TYR A C 1
ATOM 1561 O O . TYR A 1 204 ? 4.585 -4.929 -7.364 1.00 98.25 204 TYR A O 1
ATOM 1569 N N . SER A 1 205 ? 2.763 -6.039 -8.025 1.00 98.19 205 SER A N 1
ATOM 1570 C CA . SER A 1 205 ? 3.357 -6.644 -9.220 1.00 98.19 205 SER A CA 1
ATOM 1571 C C . SER A 1 205 ? 4.006 -5.641 -10.164 1.00 98.19 205 SER A C 1
ATOM 1573 O O . SER A 1 205 ? 5.066 -5.892 -10.717 1.00 98.19 205 SER A O 1
ATOM 1575 N N . ALA A 1 206 ? 3.385 -4.477 -10.353 1.00 97.31 206 ALA A N 1
ATOM 1576 C CA . ALA A 1 206 ? 3.921 -3.438 -11.222 1.00 97.31 206 ALA A CA 1
ATOM 1577 C C . ALA A 1 206 ? 4.275 -2.189 -10.407 1.00 97.31 206 ALA A C 1
ATOM 1579 O O . ALA A 1 206 ? 3.605 -1.156 -10.522 1.00 97.31 206 ALA A O 1
ATOM 1580 N N . LYS A 1 207 ? 5.312 -2.286 -9.560 1.00 97.31 207 LYS A N 1
ATOM 1581 C CA . LYS A 1 207 ? 5.881 -1.148 -8.815 1.00 97.31 207 LYS A CA 1
ATOM 1582 C C . LYS A 1 207 ? 7.090 -0.571 -9.554 1.00 97.31 207 LYS A C 1
ATOM 1584 O O . LYS A 1 207 ? 8.164 -1.164 -9.616 1.00 97.31 207 LYS A O 1
ATOM 1589 N N . PHE A 1 208 ? 6.919 0.632 -10.087 1.00 88.94 208 PHE A N 1
ATOM 1590 C CA . PHE A 1 208 ? 7.926 1.323 -10.889 1.00 88.94 208 PHE A CA 1
ATOM 1591 C C . PHE A 1 208 ? 8.909 2.129 -10.044 1.00 88.94 208 PHE A C 1
ATOM 1593 O O . PHE A 1 208 ? 8.532 2.729 -9.033 1.00 88.94 208 PHE A O 1
ATOM 1600 N N . ALA A 1 209 ? 10.150 2.235 -10.518 1.00 81.94 209 ALA A N 1
ATOM 1601 C CA . ALA A 1 209 ? 11.169 3.132 -9.996 1.00 81.94 209 ALA A CA 1
ATOM 1602 C C . ALA A 1 209 ? 10.757 4.587 -10.261 1.00 81.94 209 ALA A C 1
ATOM 1604 O O . ALA A 1 209 ? 10.966 5.141 -11.342 1.00 81.94 209 ALA A O 1
ATOM 1605 N N . SER A 1 210 ? 10.139 5.211 -9.259 1.00 76.50 210 SER A N 1
ATOM 1606 C CA . SER A 1 210 ? 9.372 6.443 -9.439 1.00 76.50 210 SER A CA 1
ATOM 1607 C C . SER A 1 210 ? 9.834 7.592 -8.541 1.00 76.50 210 SER A C 1
ATOM 1609 O O . SER A 1 210 ? 10.296 7.399 -7.414 1.00 76.50 210 SER A O 1
ATOM 1611 N N . ALA A 1 211 ? 9.656 8.819 -9.040 1.00 72.50 211 ALA A N 1
ATOM 1612 C CA . ALA A 1 211 ? 9.859 10.053 -8.282 1.00 72.50 211 ALA A CA 1
ATOM 1613 C C . AL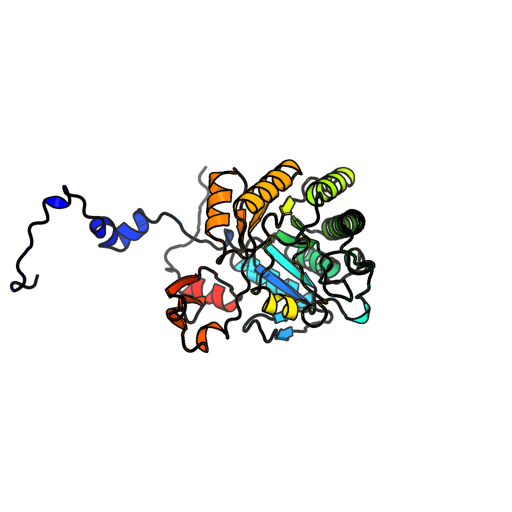A A 1 211 ? 8.676 10.399 -7.355 1.00 72.50 211 ALA A C 1
ATOM 1615 O O . ALA A 1 211 ? 8.832 11.217 -6.454 1.00 72.50 211 ALA A O 1
ATOM 1616 N N . PHE A 1 212 ? 7.515 9.761 -7.538 1.00 69.75 212 PHE A N 1
ATOM 1617 C CA . PHE A 1 212 ? 6.294 10.078 -6.788 1.00 69.75 212 PHE A CA 1
ATOM 1618 C C . PHE A 1 212 ? 6.338 9.635 -5.314 1.00 69.75 212 PHE A C 1
ATOM 1620 O O . PHE A 1 212 ? 5.579 10.142 -4.504 1.00 69.75 212 PHE A O 1
ATOM 1627 N N . TYR A 1 213 ? 7.278 8.774 -4.911 1.00 75.38 213 TYR A N 1
ATOM 1628 C CA . TYR A 1 213 ? 7.331 8.210 -3.551 1.00 75.38 213 TYR A CA 1
ATOM 1629 C C . TYR A 1 213 ? 7.882 9.147 -2.466 1.00 75.38 213 TYR A C 1
ATOM 1631 O O . TYR A 1 213 ? 7.993 8.741 -1.310 1.00 75.38 213 TYR A O 1
ATOM 1639 N N . GLY A 1 214 ? 8.266 10.380 -2.810 1.00 72.25 214 GLY A N 1
ATOM 1640 C CA . GLY A 1 214 ? 8.835 11.348 -1.864 1.00 72.25 214 GLY A CA 1
ATOM 1641 C C . GLY A 1 214 ? 8.007 11.521 -0.579 1.00 72.25 214 GLY A C 1
ATOM 1642 O O . GLY A 1 214 ? 8.568 11.334 0.504 1.00 72.25 214 GLY A O 1
ATOM 1643 N N . PRO A 1 215 ? 6.692 11.804 -0.674 1.00 73.00 215 PRO A N 1
ATOM 1644 C CA . PRO A 1 215 ? 5.840 11.990 0.499 1.00 73.00 215 PRO A CA 1
ATOM 1645 C C . PRO A 1 215 ? 5.739 10.751 1.395 1.00 73.00 215 PRO A C 1
ATOM 1647 O O . PRO A 1 215 ? 5.928 10.845 2.607 1.00 73.00 215 PRO A O 1
ATOM 1650 N N . PHE A 1 216 ? 5.552 9.565 0.808 1.00 79.31 216 PHE A N 1
ATOM 1651 C CA . PHE A 1 216 ? 5.508 8.310 1.566 1.00 79.31 216 PHE A CA 1
ATOM 1652 C C . PHE A 1 216 ? 6.811 8.040 2.312 1.00 79.31 216 PHE A C 1
ATOM 1654 O O . PHE A 1 216 ? 6.792 7.680 3.486 1.00 79.31 216 PHE A O 1
ATOM 1661 N N . ARG A 1 217 ? 7.958 8.288 1.671 1.00 81.19 217 ARG A N 1
ATOM 1662 C CA . ARG A 1 217 ? 9.261 8.123 2.324 1.00 81.19 217 ARG A CA 1
ATOM 1663 C C . ARG A 1 217 ? 9.420 9.033 3.542 1.00 81.19 217 ARG A C 1
ATOM 1665 O O . ARG A 1 217 ? 10.077 8.649 4.506 1.00 81.19 217 ARG A O 1
ATOM 1672 N N . GLU A 1 218 ? 8.842 10.235 3.535 1.00 81.06 218 GLU A N 1
ATOM 1673 C CA . GLU A 1 218 ? 8.768 11.041 4.757 1.00 81.06 218 GLU A CA 1
ATOM 1674 C C . GLU A 1 218 ? 7.827 10.389 5.773 1.00 81.06 218 GLU A C 1
ATOM 1676 O O . GLU A 1 218 ? 8.207 10.232 6.934 1.00 81.06 218 GLU A O 1
ATOM 1681 N N . ALA A 1 219 ? 6.626 9.992 5.352 1.00 80.88 219 ALA A N 1
ATOM 1682 C CA . ALA A 1 219 ? 5.594 9.418 6.211 1.00 80.88 219 ALA A CA 1
ATOM 1683 C C . ALA A 1 219 ? 6.089 8.206 7.019 1.00 80.88 219 ALA A C 1
ATOM 1685 O O . ALA A 1 219 ? 5.891 8.168 8.233 1.00 80.88 219 ALA A O 1
ATOM 1686 N N . VAL A 1 220 ? 6.834 7.289 6.400 1.00 84.12 220 VAL A N 1
ATOM 1687 C CA . VAL A 1 220 ? 7.411 6.107 7.076 1.00 84.12 220 VAL A CA 1
ATOM 1688 C C . VAL A 1 220 ? 8.824 6.330 7.624 1.00 84.12 220 VAL A C 1
ATOM 1690 O O . VAL A 1 220 ? 9.469 5.401 8.107 1.00 84.12 220 VAL A O 1
ATOM 1693 N N . GLY A 1 221 ? 9.350 7.554 7.522 1.00 81.81 221 GLY A N 1
ATOM 1694 C CA . GLY A 1 221 ? 10.676 7.910 8.021 1.00 81.81 221 GLY A CA 1
ATOM 1695 C C . GLY A 1 221 ? 11.847 7.326 7.218 1.00 81.81 221 GLY A C 1
ATOM 1696 O O . GLY A 1 221 ? 12.979 7.373 7.691 1.00 81.81 221 GLY A O 1
ATOM 1697 N N . SER A 1 222 ? 11.643 6.795 6.010 1.00 78.12 222 SER A N 1
ATOM 1698 C CA . SER A 1 222 ? 12.714 6.225 5.172 1.00 78.12 222 SER A CA 1
ATOM 1699 C C . SER A 1 222 ? 13.441 7.257 4.288 1.00 78.12 222 SER A C 1
ATOM 1701 O O . SER A 1 222 ? 14.532 6.993 3.783 1.00 78.12 222 SER A O 1
ATOM 1703 N N . GLY A 1 223 ? 12.900 8.471 4.126 1.00 71.94 223 GLY A N 1
ATOM 1704 C CA . GLY A 1 223 ? 13.345 9.436 3.108 1.00 71.94 223 GLY A CA 1
ATOM 1705 C C . GLY A 1 223 ? 14.801 9.884 3.180 1.00 71.94 223 GLY A C 1
ATOM 1706 O O . GLY A 1 223 ? 15.492 9.856 2.166 1.00 71.94 223 GLY A O 1
ATOM 1707 N N . SER A 1 224 ? 15.300 10.263 4.357 1.00 75.75 224 SER A N 1
ATOM 1708 C CA . SER A 1 224 ? 16.712 10.648 4.527 1.00 75.75 224 SER A CA 1
ATOM 1709 C C . SER A 1 224 ? 17.667 9.452 4.577 1.00 75.75 224 SER A C 1
ATOM 1711 O O . SER A 1 224 ? 18.883 9.646 4.572 1.00 75.75 224 SER A O 1
ATOM 1713 N N . ARG A 1 225 ? 17.128 8.229 4.660 1.00 83.00 225 ARG A N 1
ATOM 1714 C CA . ARG A 1 225 ? 17.896 6.993 4.841 1.00 83.00 225 ARG A CA 1
ATOM 1715 C C . ARG A 1 225 ? 18.281 6.356 3.525 1.00 83.00 225 ARG A C 1
ATOM 1717 O O . ARG A 1 225 ? 19.374 5.803 3.468 1.00 83.00 225 ARG A O 1
ATOM 1724 N N . LEU A 1 226 ? 17.421 6.476 2.509 1.00 81.31 226 LEU A N 1
ATOM 1725 C CA . LEU A 1 226 ? 17.631 5.877 1.196 1.00 81.31 226 LEU A CA 1
ATOM 1726 C C . LEU A 1 226 ? 19.011 6.244 0.636 1.00 81.31 226 LEU A C 1
ATOM 1728 O O . LEU A 1 226 ? 19.255 7.380 0.221 1.00 81.31 226 LEU A O 1
ATOM 1732 N N . LYS A 1 227 ? 19.912 5.261 0.610 1.00 74.94 227 LYS A N 1
ATOM 1733 C CA . LYS A 1 227 ? 21.215 5.370 -0.051 1.00 74.94 227 LYS A CA 1
ATOM 1734 C C . LYS A 1 227 ? 21.119 4.779 -1.452 1.00 74.94 227 LYS A C 1
ATOM 1736 O O . LYS A 1 227 ? 20.863 3.589 -1.606 1.00 74.94 227 LYS A O 1
ATOM 1741 N N . GLY A 1 228 ? 21.380 5.605 -2.464 1.00 80.69 228 GLY A N 1
ATOM 1742 C CA . GLY A 1 228 ? 21.294 5.202 -3.869 1.00 80.69 228 GLY A CA 1
ATOM 1743 C C . GLY A 1 228 ? 19.882 5.358 -4.428 1.00 80.69 228 GLY A C 1
ATOM 1744 O O . GLY A 1 228 ? 19.192 6.332 -4.126 1.00 80.69 228 GLY A O 1
ATOM 1745 N N . ASP A 1 229 ? 19.473 4.420 -5.273 1.00 83.62 229 ASP A N 1
ATOM 1746 C CA . ASP A 1 229 ? 18.124 4.342 -5.823 1.00 83.62 229 ASP A CA 1
ATOM 1747 C C . ASP A 1 229 ? 17.587 2.904 -5.734 1.00 83.62 229 ASP A C 1
ATOM 1749 O O . ASP A 1 229 ? 18.227 2.035 -5.141 1.00 83.62 229 ASP A O 1
ATOM 1753 N N . LYS A 1 230 ? 16.372 2.691 -6.246 1.00 88.94 230 LYS A N 1
ATOM 1754 C CA . LYS A 1 230 ? 15.654 1.410 -6.200 1.00 88.94 230 LYS A CA 1
ATOM 1755 C C . LYS A 1 230 ? 15.559 0.746 -7.588 1.00 88.94 230 LYS A C 1
ATOM 1757 O O . LYS A 1 230 ? 14.718 -0.116 -7.803 1.00 88.94 230 LYS A O 1
ATOM 1762 N N . ARG A 1 231 ? 16.377 1.179 -8.563 1.00 87.88 231 ARG A N 1
ATOM 1763 C CA . ARG A 1 231 ? 16.252 0.794 -9.989 1.00 87.88 231 ARG A CA 1
ATOM 1764 C C . ARG A 1 231 ? 16.728 -0.620 -10.310 1.00 87.88 231 ARG A C 1
ATOM 1766 O O . ARG A 1 231 ? 16.539 -1.070 -11.431 1.00 87.88 231 ARG A O 1
ATOM 1773 N N . THR A 1 232 ? 17.394 -1.293 -9.377 1.00 92.75 232 THR A N 1
ATOM 1774 C CA . THR A 1 232 ? 17.867 -2.668 -9.585 1.00 92.75 232 THR A CA 1
ATOM 1775 C C . THR A 1 232 ? 16.787 -3.716 -9.314 1.00 92.75 232 THR A C 1
ATOM 1777 O O . THR A 1 232 ? 17.064 -4.891 -9.507 1.00 92.75 232 THR A O 1
ATOM 1780 N N . TYR A 1 233 ? 15.601 -3.305 -8.848 1.00 95.81 233 TYR A N 1
ATOM 1781 C CA . TYR A 1 233 ? 14.474 -4.194 -8.533 1.00 95.81 233 TYR A CA 1
ATOM 1782 C C . TYR A 1 233 ? 13.106 -3.565 -8.845 1.00 95.81 233 TYR A C 1
ATOM 1784 O O . TYR A 1 233 ? 12.207 -4.246 -9.315 1.00 95.81 233 TYR A O 1
ATOM 1792 N N . GLN A 1 234 ? 12.922 -2.251 -8.660 1.00 93.19 234 GLN A N 1
ATOM 1793 C CA . GLN A 1 234 ? 11.708 -1.585 -9.147 1.00 93.19 234 GLN A CA 1
ATOM 1794 C C . GLN A 1 234 ? 11.764 -1.412 -10.668 1.00 93.19 234 GLN A C 1
ATOM 1796 O O . GLN A 1 234 ? 12.804 -1.035 -11.212 1.00 93.19 234 GLN A O 1
ATOM 1801 N N . LEU A 1 235 ? 10.619 -1.600 -11.328 1.00 88.31 235 LEU A N 1
ATOM 1802 C CA . LEU A 1 235 ? 10.506 -1.574 -12.788 1.00 88.31 235 LEU A CA 1
ATOM 1803 C C . LEU A 1 235 ? 10.980 -0.254 -13.402 1.00 88.31 235 LEU A C 1
ATOM 1805 O O . LEU A 1 235 ? 10.747 0.827 -12.848 1.00 88.31 235 LEU A O 1
ATOM 1809 N N . ASP A 1 236 ? 11.574 -0.321 -14.594 1.00 84.81 236 ASP A N 1
ATOM 1810 C CA . ASP A 1 236 ? 11.864 0.882 -15.372 1.00 84.81 236 ASP A CA 1
ATOM 1811 C C . ASP A 1 236 ? 10.546 1.556 -15.789 1.00 84.81 236 ASP A C 1
ATOM 1813 O O . ASP A 1 236 ? 9.645 0.929 -16.348 1.00 84.81 236 ASP A O 1
ATOM 1817 N N . TYR A 1 237 ? 10.441 2.863 -15.538 1.00 78.81 237 TYR A N 1
ATOM 1818 C CA . TYR A 1 237 ? 9.268 3.682 -15.847 1.00 78.81 237 TYR A CA 1
ATOM 1819 C C . TYR A 1 237 ? 8.882 3.686 -17.336 1.00 78.81 237 TYR A C 1
ATOM 1821 O O . TYR A 1 237 ? 7.771 4.093 -17.675 1.00 78.81 237 TYR A O 1
ATOM 1829 N N . ALA A 1 238 ? 9.777 3.269 -18.235 1.00 74.44 238 ALA A N 1
ATOM 1830 C CA . ALA A 1 238 ? 9.508 3.166 -19.666 1.00 74.44 238 ALA A CA 1
ATOM 1831 C C . ALA A 1 238 ? 8.878 1.825 -20.100 1.00 74.44 238 ALA A C 1
ATOM 1833 O O . ALA A 1 238 ? 8.436 1.709 -21.249 1.00 74.44 238 ALA A O 1
ATOM 1834 N N . ASN A 1 239 ? 8.838 0.810 -19.229 1.00 76.25 239 ASN A N 1
ATOM 1835 C CA . ASN A 1 239 ? 8.579 -0.568 -19.639 1.00 76.25 239 ASN A CA 1
ATOM 1836 C C . ASN A 1 239 ? 7.143 -1.020 -19.345 1.00 76.25 239 ASN A C 1
ATOM 1838 O O . ASN A 1 239 ? 6.747 -1.226 -18.204 1.00 76.25 239 ASN A O 1
ATOM 1842 N N . THR A 1 240 ? 6.365 -1.258 -20.40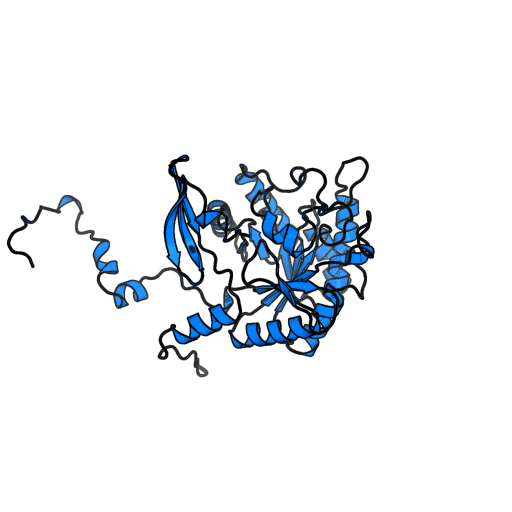3 1.00 90.50 240 THR A N 1
ATOM 1843 C CA . THR A 1 240 ? 4.967 -1.707 -20.277 1.00 90.50 240 THR A CA 1
ATOM 1844 C C . THR A 1 240 ? 4.817 -3.229 -20.402 1.00 90.50 240 THR A C 1
ATOM 1846 O O . THR A 1 240 ? 4.066 -3.839 -19.649 1.00 90.50 240 THR A O 1
ATOM 1849 N N . ASP A 1 241 ? 5.564 -3.865 -21.311 1.00 95.38 241 ASP A N 1
ATOM 1850 C CA . ASP A 1 241 ? 5.537 -5.325 -21.514 1.00 95.38 241 ASP A CA 1
ATOM 1851 C C . ASP A 1 241 ? 6.298 -6.099 -20.428 1.00 95.38 241 ASP A C 1
ATOM 1853 O O . ASP A 1 241 ? 6.082 -7.292 -20.233 1.00 95.38 241 ASP A O 1
ATOM 1857 N N . GLU A 1 242 ? 7.237 -5.449 -19.742 1.00 97.19 242 GLU A N 1
ATOM 1858 C CA . GLU A 1 242 ? 7.861 -5.999 -18.532 1.00 97.19 242 GLU A CA 1
ATOM 1859 C C . GLU A 1 242 ? 6.844 -6.073 -17.391 1.00 97.19 242 GLU A C 1
ATOM 1861 O O . GLU A 1 242 ? 6.657 -7.141 -16.826 1.00 97.19 242 GLU A O 1
ATOM 1866 N N . ALA A 1 243 ? 6.079 -4.999 -17.165 1.00 96.75 243 ALA A N 1
ATOM 1867 C CA . ALA A 1 243 ? 5.034 -4.974 -16.147 1.00 96.75 243 ALA A CA 1
ATOM 1868 C C . ALA A 1 243 ? 3.973 -6.074 -16.335 1.00 96.75 243 ALA A C 1
ATOM 1870 O O . ALA A 1 243 ? 3.459 -6.595 -15.352 1.00 96.75 243 ALA A O 1
ATOM 1871 N N . MET A 1 244 ? 3.641 -6.455 -17.577 1.00 98.38 244 MET A N 1
ATOM 1872 C CA . MET A 1 244 ? 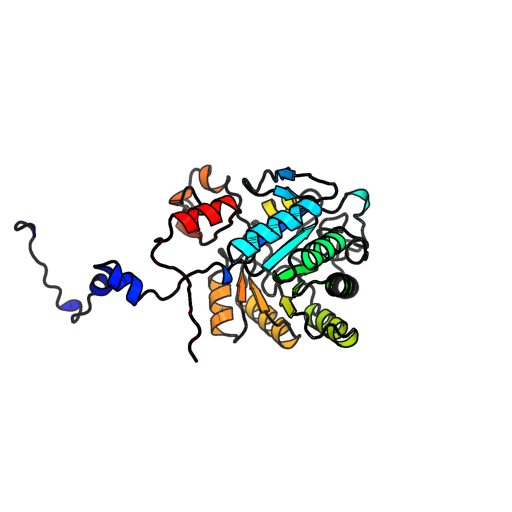2.712 -7.574 -17.810 1.00 98.38 244 MET A CA 1
ATOM 1873 C C . MET A 1 244 ? 3.321 -8.927 -17.436 1.00 98.38 244 MET A C 1
ATOM 1875 O O . MET A 1 244 ? 2.600 -9.790 -16.949 1.00 98.38 244 MET A O 1
ATOM 1879 N N . ARG A 1 245 ? 4.635 -9.108 -17.628 1.00 98.62 245 ARG A N 1
ATOM 1880 C CA . ARG A 1 245 ? 5.341 -10.338 -17.240 1.00 98.62 245 ARG A CA 1
ATOM 1881 C C . ARG A 1 245 ? 5.440 -10.475 -15.722 1.00 98.62 245 ARG A C 1
ATOM 1883 O O . ARG A 1 245 ? 5.186 -11.562 -15.223 1.00 98.62 245 ARG A O 1
ATOM 1890 N N . GLU A 1 246 ? 5.710 -9.381 -15.009 1.00 98.62 246 GLU A N 1
ATOM 1891 C CA . GLU A 1 246 ? 5.671 -9.357 -13.536 1.00 98.62 246 GLU A CA 1
ATOM 1892 C C . GLU A 1 246 ? 4.290 -9.739 -12.992 1.00 98.62 246 GLU A C 1
ATOM 1894 O O . GLU A 1 246 ? 4.154 -10.575 -12.103 1.00 98.62 246 GLU A O 1
ATOM 1899 N N . VAL A 1 247 ? 3.234 -9.154 -13.563 1.00 98.62 247 VAL A N 1
ATOM 1900 C CA . VAL A 1 247 ? 1.852 -9.460 -13.176 1.00 98.62 247 VAL A CA 1
ATOM 1901 C C . VAL A 1 247 ? 1.502 -10.919 -13.464 1.00 98.62 247 VAL A C 1
ATOM 1903 O O . VAL A 1 247 ? 0.934 -11.585 -12.602 1.00 98.62 247 VAL A O 1
ATOM 1906 N N . GLU A 1 248 ? 1.835 -11.427 -14.653 1.00 98.62 248 GLU A N 1
ATOM 1907 C CA . GLU A 1 248 ? 1.609 -12.831 -15.011 1.00 98.62 248 GLU A CA 1
ATOM 1908 C C . GLU A 1 248 ? 2.318 -13.776 -14.034 1.00 98.62 248 GLU A C 1
ATOM 1910 O O . GLU A 1 248 ? 1.722 -14.757 -13.581 1.00 98.62 248 GLU A O 1
ATOM 1915 N N . GLN A 1 249 ? 3.568 -13.461 -13.686 1.00 98.69 249 GLN A N 1
ATOM 1916 C CA . GLN A 1 249 ? 4.363 -14.242 -12.752 1.00 98.69 249 GLN A CA 1
ATOM 1917 C C . GLN A 1 249 ? 3.737 -14.251 -11.355 1.00 98.69 249 GLN A C 1
ATOM 1919 O O . GLN A 1 249 ? 3.466 -15.327 -10.831 1.00 98.69 249 GLN A O 1
ATOM 1924 N N . ASP A 1 250 ? 3.411 -13.094 -10.782 1.00 98.81 250 ASP A N 1
ATOM 1925 C CA . ASP A 1 250 ? 2.806 -13.016 -9.448 1.00 98.81 250 ASP A CA 1
ATOM 1926 C C . ASP A 1 250 ? 1.465 -13.754 -9.350 1.00 98.81 250 ASP A C 1
ATOM 1928 O O . ASP A 1 250 ? 1.178 -14.403 -8.342 1.00 98.81 250 ASP A O 1
ATOM 1932 N N . ILE A 1 251 ? 0.638 -13.688 -10.400 1.00 98.69 251 ILE A N 1
ATOM 1933 C CA . ILE A 1 251 ? -0.616 -14.450 -10.471 1.00 98.69 251 ILE A CA 1
ATOM 1934 C C . ILE A 1 251 ? -0.316 -15.954 -10.457 1.00 98.69 251 ILE A C 1
ATOM 1936 O O . ILE A 1 251 ? -0.954 -16.703 -9.716 1.00 98.69 251 ILE A O 1
ATOM 1940 N N . ALA A 1 252 ? 0.664 -16.409 -11.244 1.00 98.56 252 ALA A N 1
ATOM 1941 C CA . ALA A 1 252 ? 1.078 -17.813 -11.270 1.00 98.56 252 ALA A CA 1
ATOM 1942 C C . ALA A 1 252 ? 1.690 -18.280 -9.936 1.00 98.56 252 ALA A C 1
ATOM 1944 O O . ALA A 1 252 ? 1.584 -19.455 -9.584 1.00 98.56 252 ALA A O 1
ATOM 1945 N N . GLU A 1 253 ? 2.307 -17.363 -9.194 1.00 98.75 253 GLU A N 1
ATOM 1946 C CA . GLU A 1 253 ? 2.906 -17.593 -7.882 1.00 98.75 253 GLU A CA 1
ATOM 1947 C C . GLU A 1 253 ? 1.891 -17.590 -6.723 1.00 98.75 253 GLU A C 1
ATOM 1949 O O . GLU A 1 253 ? 2.225 -18.018 -5.617 1.00 98.75 253 GLU A O 1
ATOM 1954 N N . GLY A 1 254 ? 0.643 -17.172 -6.967 1.00 98.25 254 GLY A N 1
ATOM 1955 C CA . GLY A 1 254 ? -0.449 -17.247 -5.992 1.00 98.25 254 GLY A CA 1
ATOM 1956 C C . GLY A 1 254 ? -0.877 -15.912 -5.383 1.00 98.25 254 GLY A C 1
ATOM 1957 O O . GLY A 1 254 ? -1.407 -15.906 -4.270 1.00 98.25 254 GLY A O 1
ATOM 1958 N N . ALA A 1 255 ? -0.658 -14.792 -6.081 1.00 98.56 255 ALA A N 1
ATOM 1959 C CA . ALA A 1 255 ? -1.285 -13.520 -5.736 1.00 98.56 255 ALA A CA 1
ATOM 1960 C C . ALA A 1 255 ? -2.802 -13.561 -5.997 1.00 98.56 255 ALA A C 1
ATOM 1962 O O . ALA A 1 255 ? -3.253 -13.886 -7.095 1.00 98.56 255 ALA A O 1
ATOM 1963 N N . ASP A 1 256 ? -3.591 -13.166 -4.999 1.00 98.56 256 ASP A N 1
ATOM 1964 C CA . ASP A 1 256 ? -5.054 -13.068 -5.088 1.00 98.56 256 ASP A CA 1
ATOM 1965 C C . ASP A 1 256 ? -5.501 -11.739 -5.717 1.00 98.56 256 ASP A C 1
ATOM 1967 O O . ASP A 1 256 ? -6.594 -11.619 -6.275 1.00 98.56 256 ASP A O 1
ATOM 1971 N N . MET A 1 257 ? -4.653 -10.715 -5.601 1.00 98.12 257 MET A N 1
ATOM 1972 C CA . MET A 1 257 ? -4.831 -9.383 -6.168 1.00 98.12 257 MET A CA 1
ATOM 1973 C C . MET A 1 257 ? -3.476 -8.845 -6.624 1.00 98.12 257 MET A C 1
ATOM 1975 O O . MET A 1 257 ? -2.439 -9.173 -6.046 1.00 98.12 257 MET A O 1
ATOM 1979 N N . VAL A 1 258 ? -3.486 -7.954 -7.611 1.00 98.00 258 VAL A N 1
ATOM 1980 C CA . VAL A 1 258 ? -2.272 -7.279 -8.094 1.00 98.00 258 VAL A CA 1
ATOM 1981 C C . VAL A 1 258 ? -2.418 -5.765 -7.992 1.00 98.00 258 VAL A C 1
ATOM 1983 O O . VAL A 1 258 ? -3.527 -5.230 -8.048 1.00 98.00 258 VAL A O 1
ATOM 1986 N N . MET A 1 259 ? -1.309 -5.048 -7.846 1.00 97.00 259 MET A N 1
ATOM 1987 C CA . MET A 1 259 ? -1.288 -3.593 -7.744 1.00 97.00 259 MET A CA 1
ATOM 1988 C C . MET A 1 259 ? -0.326 -2.965 -8.752 1.00 97.00 259 MET A C 1
ATOM 1990 O O . MET A 1 259 ? 0.804 -3.413 -8.938 1.00 97.00 259 MET A O 1
ATOM 1994 N N . VAL A 1 260 ? -0.782 -1.869 -9.361 1.00 95.88 260 VAL A N 1
ATOM 1995 C CA . VAL A 1 260 ? 0.058 -0.960 -10.149 1.00 95.88 260 VAL A CA 1
ATOM 1996 C C . VAL A 1 260 ? 0.419 0.255 -9.298 1.00 95.88 260 VAL A C 1
ATOM 1998 O O . VAL A 1 260 ? -0.468 0.954 -8.788 1.0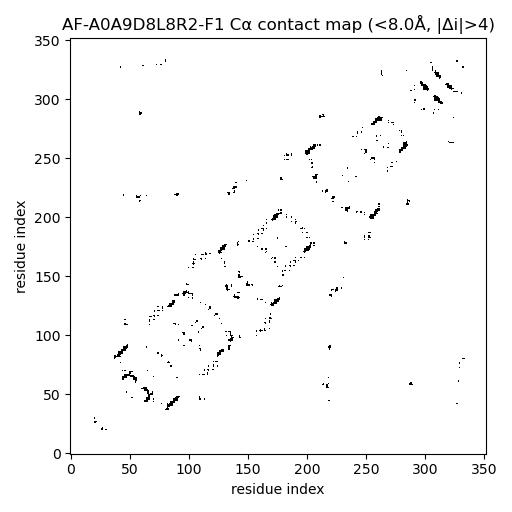0 95.88 260 VAL A O 1
ATOM 2001 N N . LYS A 1 261 ? 1.717 0.530 -9.158 1.00 93.06 261 LYS A N 1
ATOM 2002 C CA . LYS A 1 261 ? 2.234 1.644 -8.360 1.00 93.06 261 LYS A CA 1
ATOM 2003 C C . LYS A 1 261 ? 3.398 2.346 -9.079 1.00 93.06 261 LYS A C 1
ATOM 2005 O O . LYS A 1 261 ? 4.385 1.698 -9.406 1.00 93.06 261 LYS A O 1
ATOM 2010 N N . PRO A 1 262 ? 3.350 3.672 -9.289 1.00 86.25 262 PRO A N 1
ATOM 2011 C CA . PRO A 1 262 ? 2.224 4.574 -9.057 1.00 86.25 262 PRO A CA 1
ATOM 2012 C C . PRO A 1 262 ? 0.996 4.240 -9.925 1.00 86.25 262 PRO A C 1
ATOM 2014 O O . PRO A 1 262 ? 1.135 3.794 -11.049 1.00 86.25 262 PRO A O 1
ATOM 2017 N N . GLY A 1 263 ? -0.216 4.506 -9.451 1.00 84.06 263 GLY A N 1
ATOM 2018 C CA . GLY A 1 263 ? -1.458 4.252 -10.184 1.00 84.06 263 GLY A CA 1
ATOM 2019 C C . GLY A 1 263 ? -1.732 5.211 -11.348 1.00 84.06 263 GLY A C 1
ATOM 2020 O O . GLY A 1 263 ? -1.848 4.796 -12.494 1.00 84.06 263 GLY A O 1
ATOM 2021 N N . MET A 1 264 ? -1.882 6.504 -11.070 1.00 76.81 264 MET A N 1
ATOM 2022 C CA . MET A 1 264 ? -2.324 7.515 -12.034 1.00 76.81 264 MET A CA 1
ATOM 2023 C C . MET A 1 264 ? -1.339 7.762 -13.195 1.00 76.81 264 MET A C 1
ATOM 2025 O O . MET A 1 264 ? -1.791 7.809 -14.339 1.00 76.81 264 MET A O 1
ATOM 2029 N N . PRO A 1 265 ? -0.016 7.882 -12.973 1.00 75.75 265 PRO A N 1
ATOM 2030 C CA . PRO A 1 265 ? 0.945 7.949 -14.075 1.00 75.75 265 PRO A CA 1
ATOM 2031 C C . PRO A 1 265 ? 0.993 6.686 -14.953 1.00 75.75 265 PRO A C 1
ATOM 2033 O O . PRO A 1 265 ? 1.529 6.764 -16.050 1.00 75.75 265 PRO A O 1
ATOM 2036 N N . TYR A 1 266 ? 0.421 5.566 -14.493 1.00 82.44 266 TYR A N 1
ATOM 2037 C CA . TYR A 1 266 ? 0.456 4.260 -15.162 1.00 82.44 266 TYR A CA 1
ATOM 2038 C C . TYR A 1 266 ? -0.958 3.689 -15.384 1.00 82.44 266 TYR A C 1
ATOM 2040 O O . TYR A 1 266 ? -1.206 2.487 -15.258 1.00 82.44 266 TYR A O 1
ATOM 2048 N N . LEU A 1 267 ? -1.937 4.547 -15.704 1.00 85.00 267 LEU A N 1
ATOM 2049 C CA . LEU A 1 267 ? -3.303 4.101 -16.023 1.00 85.00 267 LEU A CA 1
ATOM 2050 C C . LEU A 1 267 ? -3.371 3.226 -17.278 1.00 85.00 267 LEU A C 1
ATOM 2052 O O . LEU A 1 267 ? -4.287 2.415 -17.405 1.00 85.00 267 LEU A O 1
ATOM 2056 N N . ASP A 1 268 ? -2.422 3.384 -18.196 1.00 81.94 268 ASP A N 1
ATOM 2057 C CA . ASP A 1 268 ? -2.220 2.489 -19.330 1.00 81.94 268 ASP A CA 1
ATOM 2058 C C . ASP A 1 268 ? -1.863 1.073 -18.860 1.00 81.94 268 ASP A C 1
ATOM 2060 O O . ASP A 1 268 ? -2.461 0.115 -19.347 1.00 81.94 268 ASP A O 1
ATOM 2064 N N . ILE A 1 269 ? -0.999 0.936 -17.849 1.00 94.12 269 ILE A N 1
ATOM 2065 C CA . ILE A 1 269 ? -0.685 -0.352 -17.215 1.00 94.12 269 ILE A CA 1
ATOM 2066 C C . ILE A 1 269 ? -1.918 -0.914 -16.509 1.00 94.12 269 ILE A C 1
ATOM 2068 O O . ILE A 1 269 ? -2.290 -2.052 -16.773 1.00 94.12 269 ILE A O 1
ATOM 2072 N N . VAL A 1 270 ? -2.622 -0.117 -15.691 1.00 88.94 270 VAL A N 1
ATOM 2073 C CA . VAL A 1 270 ? -3.874 -0.554 -15.032 1.00 88.94 270 VAL A CA 1
ATOM 2074 C C . VAL A 1 270 ? -4.877 -1.074 -16.061 1.00 88.94 270 VAL A C 1
ATOM 2076 O O . VAL A 1 270 ? -5.523 -2.100 -15.841 1.00 88.94 270 VAL A O 1
ATOM 2079 N N . ARG A 1 271 ? -5.011 -0.376 -17.196 1.00 87.62 271 ARG A N 1
ATOM 2080 C CA . ARG A 1 271 ? -5.910 -0.785 -18.272 1.00 87.62 271 ARG A CA 1
ATOM 2081 C C . ARG A 1 271 ? -5.470 -2.099 -18.909 1.00 87.62 271 ARG A C 1
ATOM 2083 O O . ARG A 1 271 ? -6.326 -2.955 -19.104 1.00 87.62 271 ARG A O 1
ATOM 2090 N N . ARG A 1 272 ? -4.180 -2.253 -19.220 1.00 95.12 272 ARG A N 1
ATOM 2091 C CA . ARG A 1 272 ? -3.636 -3.488 -19.801 1.00 95.12 272 ARG A CA 1
ATOM 2092 C C . ARG A 1 272 ? -3.815 -4.679 -18.875 1.00 95.12 272 ARG A C 1
ATOM 2094 O O . ARG A 1 272 ? -4.360 -5.680 -19.316 1.00 95.12 272 ARG A O 1
ATOM 2101 N N . VAL A 1 273 ? -3.486 -4.540 -17.587 1.00 92.88 273 VAL A N 1
ATOM 2102 C CA . VAL A 1 273 ? -3.695 -5.621 -16.613 1.00 92.88 273 VAL A CA 1
ATOM 2103 C C . VAL A 1 273 ? -5.157 -6.066 -16.609 1.00 92.88 273 VAL A C 1
ATOM 2105 O O . VAL A 1 273 ? -5.434 -7.258 -16.646 1.00 92.88 273 VAL A O 1
ATOM 2108 N N . ARG A 1 274 ? -6.102 -5.115 -16.633 1.00 87.12 274 ARG A N 1
ATOM 2109 C CA . ARG A 1 274 ? -7.539 -5.430 -16.648 1.00 87.12 274 ARG A CA 1
ATOM 2110 C C . ARG A 1 274 ? -8.056 -6.037 -17.951 1.00 87.12 274 ARG A C 1
ATOM 2112 O O . ARG A 1 274 ? -9.140 -6.611 -17.937 1.00 87.12 274 ARG A O 1
ATOM 2119 N N . ASP A 1 275 ? -7.323 -5.882 -19.048 1.00 90.69 275 ASP A N 1
ATOM 2120 C CA . ASP A 1 275 ? -7.653 -6.476 -20.346 1.00 90.69 275 ASP A CA 1
ATOM 2121 C C . ASP A 1 275 ? -7.027 -7.857 -20.536 1.00 90.69 275 ASP A C 1
ATOM 2123 O O . ASP A 1 275 ? -7.607 -8.697 -21.225 1.00 90.69 275 ASP A O 1
ATOM 2127 N N . GLU A 1 276 ? -5.851 -8.077 -19.948 1.00 96.12 276 GLU A N 1
ATOM 2128 C CA . GLU A 1 276 ? -5.043 -9.281 -20.141 1.00 96.12 276 GLU A CA 1
ATOM 2129 C C . GLU A 1 276 ? -5.288 -10.337 -19.046 1.00 96.12 276 GLU A C 1
ATOM 2131 O O . GLU A 1 276 ? -5.226 -11.531 -19.340 1.00 96.12 276 GLU A O 1
ATOM 2136 N N . PHE A 1 277 ? -5.638 -9.929 -17.817 1.00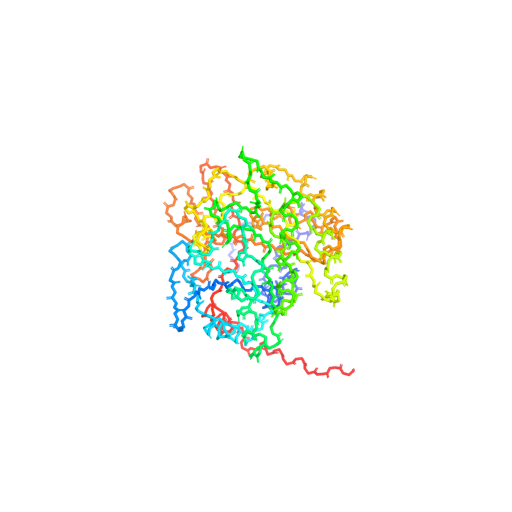 93.62 277 PHE A N 1
ATOM 2137 C CA . PHE A 1 277 ? -5.755 -10.826 -16.662 1.00 93.62 277 PHE A CA 1
ATOM 2138 C C . PHE A 1 277 ? -7.100 -10.694 -15.932 1.00 93.62 277 PHE A C 1
ATOM 2140 O O . PHE A 1 277 ? -7.582 -9.595 -15.652 1.00 93.62 277 PHE A O 1
ATOM 2147 N N . ASP A 1 278 ? -7.686 -11.836 -15.562 1.00 92.12 278 ASP A N 1
ATOM 2148 C CA . ASP A 1 278 ? -8.925 -11.918 -14.776 1.00 92.12 278 ASP A CA 1
ATOM 2149 C C . ASP A 1 278 ? -8.615 -11.936 -13.271 1.00 92.12 278 ASP A C 1
ATOM 2151 O O . ASP A 1 278 ? -8.778 -12.943 -12.584 1.00 92.12 278 ASP A O 1
ATOM 2155 N N . VAL A 1 279 ? -8.082 -10.818 -12.774 1.00 89.81 279 VAL A N 1
ATOM 2156 C CA . VAL A 1 279 ? -7.677 -10.641 -11.371 1.00 89.81 279 VAL A CA 1
ATOM 2157 C C . VAL A 1 279 ? -8.126 -9.267 -10.848 1.00 89.81 279 VAL A C 1
ATOM 2159 O O . VAL A 1 279 ? -8.205 -8.295 -11.616 1.00 89.81 279 VAL A O 1
ATOM 2162 N N . PRO A 1 280 ? -8.436 -9.119 -9.547 1.00 91.38 280 PRO A N 1
ATOM 2163 C CA . PRO A 1 280 ? -8.597 -7.805 -8.940 1.00 91.38 280 PRO A CA 1
ATOM 2164 C C . PRO A 1 280 ? -7.315 -6.969 -9.063 1.00 91.38 280 PRO A C 1
ATOM 2166 O O . PRO A 1 280 ? -6.238 -7.394 -8.652 1.00 91.38 280 PRO A O 1
ATOM 2169 N N . VAL A 1 281 ? -7.445 -5.753 -9.603 1.00 90.00 281 VAL A N 1
ATOM 2170 C CA . VAL A 1 281 ? -6.336 -4.791 -9.724 1.00 90.00 281 VAL A CA 1
ATOM 2171 C C . VAL A 1 281 ? -6.589 -3.600 -8.818 1.00 90.00 281 VAL A C 1
ATOM 2173 O O . VAL A 1 281 ? -7.602 -2.908 -8.981 1.00 90.00 281 VAL A O 1
ATOM 2176 N N . SER A 1 282 ? -5.651 -3.366 -7.910 1.00 88.38 282 SER A N 1
ATOM 2177 C CA . SER A 1 282 ? -5.542 -2.164 -7.092 1.00 88.38 282 SER A CA 1
ATOM 2178 C C . SER A 1 282 ? -4.548 -1.178 -7.713 1.00 88.38 282 SER A C 1
ATOM 2180 O O . SER A 1 282 ? -3.773 -1.509 -8.616 1.00 88.38 282 SER A O 1
ATOM 2182 N N . ARG A 1 283 ? -4.567 0.069 -7.249 1.00 85.94 283 ARG A N 1
ATOM 2183 C CA . ARG A 1 283 ? -3.613 1.095 -7.675 1.00 85.94 283 ARG A CA 1
ATOM 2184 C C . ARG A 1 283 ? -3.402 2.117 -6.570 1.00 85.94 283 ARG A C 1
ATOM 2186 O O . ARG A 1 283 ? -4.342 2.431 -5.848 1.00 85.94 283 ARG A O 1
ATOM 2193 N N . TRP A 1 284 ? -2.206 2.689 -6.510 1.00 77.94 284 TRP A N 1
ATOM 2194 C CA . TRP A 1 284 ? -1.863 3.709 -5.519 1.00 77.94 284 TRP A CA 1
ATOM 2195 C C . TRP A 1 284 ? -0.954 4.765 -6.128 1.00 77.94 284 TRP A C 1
ATOM 2197 O O . TRP A 1 284 ? 0.050 4.414 -6.740 1.00 77.94 284 TRP A O 1
ATOM 2207 N N . THR A 1 285 ? -1.241 6.055 -5.947 1.00 70.31 285 THR A N 1
ATOM 2208 C CA . THR A 1 285 ? -0.272 7.128 -6.240 1.00 70.31 285 THR A CA 1
ATOM 2209 C C . THR A 1 285 ? -0.136 8.059 -5.058 1.00 70.31 285 THR A C 1
ATOM 2211 O O . THR A 1 285 ? -1.128 8.603 -4.605 1.00 70.31 285 THR A O 1
ATOM 2214 N N . GLU A 1 286 ? 1.096 8.290 -4.631 1.00 66.69 286 GLU A N 1
ATOM 2215 C CA . GLU A 1 286 ? 1.445 9.378 -3.731 1.00 66.69 286 GLU A CA 1
ATOM 2216 C C . GLU A 1 286 ? 1.599 10.676 -4.526 1.00 66.69 286 GLU A C 1
ATOM 2218 O O . GLU A 1 286 ? 2.386 10.737 -5.476 1.00 66.69 286 GLU A O 1
ATOM 2223 N N . VAL A 1 287 ? 0.862 11.725 -4.160 1.00 52.78 287 VAL A N 1
ATOM 2224 C CA . VAL A 1 287 ? 0.990 13.035 -4.814 1.00 52.78 287 VAL A CA 1
ATOM 2225 C C . VAL A 1 287 ? 1.231 14.117 -3.760 1.00 52.78 287 VAL A C 1
ATOM 2227 O O . VAL A 1 287 ? 0.379 14.327 -2.903 1.00 52.78 287 VAL A O 1
ATOM 2230 N N . PRO A 1 288 ? 2.354 14.861 -3.810 1.00 49.28 288 PRO A N 1
ATOM 2231 C CA . PRO A 1 288 ? 2.513 16.045 -2.977 1.00 49.28 288 PRO A CA 1
ATOM 2232 C C . PRO A 1 288 ? 1.502 17.117 -3.408 1.00 49.28 288 PRO A C 1
ATOM 2234 O O . PRO A 1 288 ? 1.575 17.633 -4.524 1.00 49.28 288 PRO A O 1
ATOM 2237 N N . GLN A 1 289 ? 0.597 17.512 -2.512 1.00 43.66 289 GLN A N 1
ATOM 2238 C CA . GLN A 1 289 ? -0.405 18.554 -2.784 1.00 43.66 289 GLN A CA 1
ATOM 2239 C C . GLN A 1 289 ? 0.230 19.908 -3.186 1.00 43.66 289 GLN A C 1
ATOM 2241 O O . GLN A 1 289 ? -0.322 20.648 -3.994 1.00 43.66 289 GLN A O 1
ATOM 2246 N N . VAL A 1 290 ? 1.430 20.215 -2.676 1.00 41.91 290 VAL A N 1
ATOM 2247 C CA . VAL A 1 290 ? 2.088 21.536 -2.784 1.00 41.91 290 VAL A CA 1
ATOM 2248 C C . VAL A 1 290 ? 2.834 21.771 -4.115 1.00 41.91 290 VAL A C 1
ATOM 2250 O O . VAL A 1 290 ? 3.030 22.920 -4.522 1.00 41.91 290 VAL A O 1
ATOM 2253 N N . GLU A 1 291 ? 3.248 20.724 -4.836 1.00 44.03 291 GLU A N 1
ATOM 2254 C CA . GLU A 1 291 ? 4.015 20.889 -6.090 1.00 44.03 291 GLU A CA 1
ATOM 2255 C C . GLU A 1 291 ? 3.140 21.273 -7.295 1.00 44.03 291 GLU A C 1
ATOM 2257 O O . GLU A 1 291 ? 3.627 21.893 -8.242 1.00 44.03 291 GLU A O 1
ATOM 2262 N N . LEU A 1 292 ? 1.837 20.979 -7.250 1.00 47.06 292 LEU A N 1
ATOM 2263 C CA . LEU A 1 292 ? 0.903 21.280 -8.343 1.00 47.06 292 LEU A CA 1
ATOM 2264 C C . LEU A 1 292 ? 0.489 22.757 -8.377 1.00 47.06 292 LEU A C 1
ATOM 2266 O O . LEU A 1 292 ? 0.220 23.297 -9.446 1.00 47.06 292 LEU A O 1
ATOM 2270 N N . GLU A 1 293 ? 0.486 23.426 -7.224 1.00 45.06 293 GLU A N 1
ATOM 2271 C CA . GLU A 1 293 ? 0.022 24.812 -7.088 1.00 45.06 293 GLU A CA 1
ATOM 2272 C C . GLU A 1 293 ? 1.116 25.860 -7.382 1.00 45.06 293 GLU A C 1
ATOM 2274 O O . GLU A 1 293 ? 0.808 27.037 -7.571 1.00 45.06 293 GLU A O 1
ATOM 2279 N N . THR A 1 294 ? 2.398 25.467 -7.433 1.00 46.38 294 THR A N 1
ATOM 2280 C CA . THR A 1 294 ? 3.541 26.409 -7.469 1.00 46.38 294 THR A CA 1
ATOM 2281 C C . THR A 1 294 ? 4.427 26.334 -8.722 1.00 46.38 294 THR A C 1
ATOM 2283 O O . THR A 1 294 ? 5.339 27.153 -8.877 1.00 46.38 294 THR A O 1
ATOM 2286 N N . ALA A 1 295 ? 4.173 25.410 -9.654 1.00 53.66 295 ALA A N 1
ATOM 2287 C CA . ALA A 1 295 ? 4.990 25.241 -10.857 1.00 53.66 295 ALA A CA 1
ATOM 2288 C C . ALA A 1 295 ? 4.576 26.209 -12.001 1.00 53.66 295 ALA A C 1
ATOM 2290 O O . ALA A 1 295 ? 3.443 26.174 -12.473 1.00 53.66 295 ALA A O 1
ATOM 2291 N N . PRO A 1 296 ? 5.485 27.061 -12.526 1.00 55.03 296 PRO A N 1
ATOM 2292 C CA . PRO A 1 296 ? 5.123 28.184 -13.411 1.00 55.03 296 PRO A CA 1
ATOM 2293 C C . PRO A 1 296 ? 4.707 27.801 -14.843 1.00 55.03 296 PRO A C 1
ATOM 2295 O O . PRO A 1 296 ? 4.231 28.655 -15.581 1.00 55.03 296 PRO A O 1
ATOM 2298 N N . HIS A 1 297 ? 4.928 26.551 -15.253 1.00 62.59 297 HIS A N 1
ATOM 2299 C CA . HIS A 1 297 ? 4.585 25.999 -16.576 1.00 62.59 297 HIS A CA 1
ATOM 2300 C C . HIS A 1 297 ? 3.445 24.976 -16.494 1.00 62.59 297 HIS A C 1
ATOM 2302 O O . HIS A 1 297 ? 3.170 24.263 -17.454 1.00 62.59 297 HIS A O 1
ATOM 2308 N N . VAL A 1 298 ? 2.824 24.870 -15.323 1.00 52.81 298 VAL A N 1
ATOM 2309 C CA . VAL A 1 298 ? 1.863 23.838 -14.972 1.00 52.81 298 VAL A CA 1
ATOM 2310 C C . VAL A 1 298 ? 0.548 24.544 -14.674 1.00 52.81 298 VAL A C 1
ATOM 2312 O O . VAL A 1 298 ? 0.436 25.329 -13.738 1.00 52.81 298 VAL A O 1
ATOM 2315 N N . GLN A 1 299 ? -0.443 24.309 -15.523 1.00 59.62 299 GLN A N 1
ATOM 2316 C CA . GLN A 1 299 ? -1.770 24.883 -15.407 1.00 59.62 299 GLN A CA 1
ATOM 2317 C C . GLN A 1 299 ? -2.720 23.850 -14.817 1.00 59.62 299 GLN A C 1
ATOM 2319 O O . GLN A 1 299 ? -3.038 22.857 -15.466 1.00 59.62 299 GLN A O 1
ATOM 2324 N N . VAL A 1 300 ? -3.250 24.104 -13.626 1.00 55.56 300 VAL A N 1
ATOM 2325 C CA . VAL A 1 300 ? -4.376 23.327 -13.105 1.00 55.56 300 VAL A CA 1
ATOM 2326 C C . VAL A 1 300 ? -5.623 23.671 -13.927 1.00 55.56 300 VAL A C 1
ATOM 2328 O O . VAL A 1 300 ? -6.105 24.801 -13.926 1.00 55.56 300 VAL A O 1
ATOM 2331 N N . LEU A 1 301 ? -6.096 22.706 -14.709 1.00 46.31 301 LEU A N 1
ATOM 2332 C CA . LEU A 1 301 ? -7.257 22.821 -15.591 1.00 46.31 301 LEU A CA 1
ATOM 2333 C C . LEU A 1 301 ? -8.569 22.425 -14.906 1.00 46.31 301 LEU A C 1
ATOM 2335 O O . LEU A 1 301 ? -9.637 22.844 -15.355 1.00 46.31 301 LEU A O 1
ATOM 2339 N N . ALA A 1 302 ? -8.497 21.600 -13.865 1.00 40.09 302 ALA A N 1
ATOM 2340 C CA . ALA A 1 302 ? -9.612 21.281 -12.987 1.00 40.09 302 ALA A CA 1
ATOM 2341 C C . ALA A 1 302 ? -9.065 20.972 -11.595 1.00 40.09 302 ALA A C 1
ATOM 2343 O O . ALA A 1 302 ? -8.139 20.174 -11.473 1.00 40.09 302 ALA A O 1
ATOM 2344 N N . ASP A 1 303 ? -9.644 21.580 -10.571 1.00 42.91 303 ASP A N 1
ATOM 2345 C CA . ASP A 1 303 ? -9.394 21.316 -9.161 1.00 42.91 303 ASP A CA 1
ATOM 2346 C C . ASP A 1 303 ? -10.715 21.142 -8.413 1.00 42.91 303 ASP A C 1
ATOM 2348 O O . ASP A 1 303 ? -11.794 21.495 -8.900 1.00 42.91 303 ASP A O 1
ATOM 2352 N N . ALA A 1 304 ? -10.615 20.563 -7.225 1.00 36.62 304 ALA A N 1
ATOM 2353 C CA . ALA A 1 304 ? -11.647 20.674 -6.215 1.00 36.62 304 ALA A CA 1
ATOM 2354 C C . ALA A 1 304 ? -10.965 21.016 -4.881 1.00 36.62 304 ALA A C 1
ATOM 2356 O O . ALA A 1 304 ? -9.934 20.405 -4.568 1.00 36.62 304 ALA A O 1
ATOM 2357 N N . PRO A 1 305 ? -11.511 21.954 -4.082 1.00 32.91 305 PRO A N 1
ATOM 2358 C CA . PRO A 1 305 ? -11.025 22.238 -2.727 1.00 32.91 305 PRO A CA 1
ATOM 2359 C C . PRO A 1 305 ? -10.878 20.986 -1.849 1.00 32.91 305 PRO A C 1
ATOM 2361 O O . PRO A 1 305 ? -10.150 20.993 -0.862 1.00 32.91 305 PRO A O 1
ATOM 2364 N N . GLU A 1 306 ? -11.595 19.923 -2.207 1.00 33.97 306 GLU A N 1
ATOM 2365 C CA . GLU A 1 306 ? -11.718 18.670 -1.482 1.00 33.97 306 GLU A CA 1
ATOM 2366 C C . GLU A 1 306 ? -10.737 17.580 -1.931 1.00 33.97 306 GLU A C 1
ATOM 2368 O O . GLU A 1 306 ? -10.504 16.648 -1.170 1.00 33.97 306 GLU A O 1
ATOM 2373 N N . THR A 1 307 ? -10.189 17.663 -3.150 1.00 36.09 307 THR A N 1
ATOM 2374 C CA . THR A 1 307 ? -9.407 16.570 -3.772 1.00 36.09 307 THR A CA 1
ATOM 2375 C C . THR A 1 307 ? -8.107 17.032 -4.432 1.00 36.09 307 THR A C 1
ATOM 2377 O O . THR A 1 307 ? -7.415 16.232 -5.058 1.00 36.09 307 THR A O 1
ATOM 2380 N N . GLY A 1 308 ? -7.787 18.325 -4.357 1.00 41.25 308 GLY A N 1
ATOM 2381 C CA . GLY A 1 308 ? -6.661 18.914 -5.078 1.00 41.25 308 GLY A CA 1
ATOM 2382 C C . GLY A 1 308 ? -6.894 18.993 -6.593 1.00 41.25 308 GLY A C 1
ATOM 2383 O O . GLY A 1 308 ? -8.018 18.867 -7.090 1.00 41.25 308 GLY A O 1
ATOM 2384 N N . ALA A 1 309 ? -5.822 19.248 -7.345 1.00 42.41 309 ALA A N 1
ATOM 2385 C CA . ALA A 1 309 ? -5.874 19.373 -8.798 1.00 42.41 309 ALA A CA 1
ATOM 2386 C C . ALA A 1 309 ? -6.232 18.026 -9.452 1.00 42.41 309 ALA A C 1
ATOM 2388 O O . ALA A 1 309 ? -5.451 17.090 -9.372 1.00 42.41 309 ALA A O 1
ATOM 2389 N N . GLY A 1 310 ? -7.392 17.949 -10.112 1.00 42.34 310 GLY A N 1
ATOM 2390 C CA . GLY A 1 310 ? -7.930 16.796 -10.850 1.00 42.34 310 GLY A CA 1
ATOM 2391 C C . GLY A 1 310 ? -7.490 16.721 -12.322 1.00 42.34 310 GLY A C 1
ATOM 2392 O O . GLY A 1 310 ? -7.553 15.677 -12.972 1.00 42.34 310 GLY A O 1
ATOM 2393 N N . LEU A 1 311 ? -7.035 17.834 -12.893 1.00 46.09 311 LEU A N 1
ATOM 2394 C CA . LEU A 1 311 ? -6.530 17.903 -14.261 1.00 46.09 311 LEU A CA 1
ATOM 2395 C C . LEU A 1 311 ? -5.477 18.993 -14.337 1.00 46.09 311 LEU A C 1
ATOM 2397 O O . LEU A 1 311 ? -5.749 20.127 -13.956 1.00 46.09 311 LEU A O 1
ATOM 2401 N N . VAL A 1 312 ? -4.305 18.678 -14.868 1.00 56.59 312 VAL A N 1
ATOM 2402 C CA . VAL A 1 312 ? -3.204 19.629 -14.979 1.00 56.59 312 VAL A CA 1
ATOM 2403 C C . VAL A 1 312 ? -2.573 19.527 -16.352 1.00 56.59 312 VAL A C 1
ATOM 2405 O O . VAL A 1 312 ? -2.353 18.440 -16.872 1.00 56.59 312 VAL A O 1
ATOM 2408 N N . TYR A 1 313 ? -2.290 20.665 -16.956 1.00 53.72 313 TYR A N 1
ATOM 2409 C CA . TYR A 1 313 ? -1.620 20.766 -18.235 1.00 53.72 313 TYR A CA 1
ATOM 2410 C C . TYR A 1 313 ? -0.240 21.372 -18.044 1.00 53.72 313 TYR A C 1
ATOM 2412 O O . TYR A 1 313 ? -0.102 22.499 -17.581 1.00 53.72 313 TYR A O 1
ATOM 2420 N N . ASP A 1 314 ? 0.783 20.609 -18.395 1.00 58.31 314 ASP A N 1
ATOM 2421 C CA . ASP A 1 314 ? 2.155 21.083 -18.462 1.00 58.31 314 ASP A CA 1
ATOM 2422 C C . ASP A 1 314 ? 2.386 21.709 -19.842 1.00 58.31 314 ASP A C 1
ATOM 2424 O O . ASP A 1 314 ? 2.494 21.011 -20.856 1.00 58.31 314 ASP A O 1
ATOM 2428 N N . GLU A 1 315 ? 2.455 23.038 -19.885 1.00 54.66 315 GLU A N 1
ATOM 2429 C CA . GLU A 1 315 ? 2.670 23.805 -21.110 1.00 54.66 315 GLU A CA 1
ATOM 2430 C C . GLU A 1 315 ? 4.068 23.586 -21.698 1.00 54.66 315 G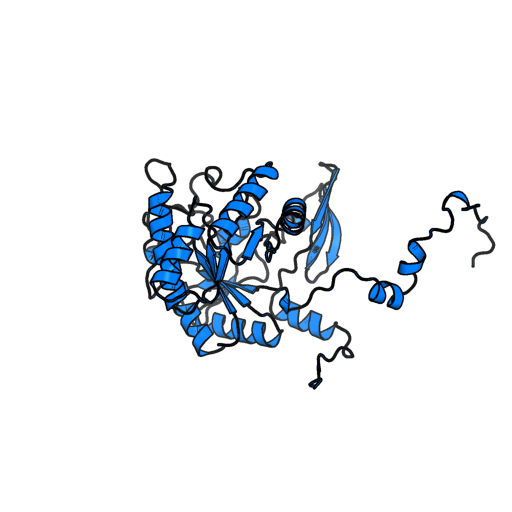LU A C 1
ATOM 2432 O O . GLU A 1 315 ? 4.223 23.596 -22.919 1.00 54.66 315 GLU A O 1
ATOM 2437 N N . ALA A 1 316 ? 5.084 23.371 -20.856 1.00 55.38 316 ALA A N 1
ATOM 2438 C CA . ALA A 1 316 ? 6.465 23.193 -21.302 1.00 55.38 316 ALA A CA 1
ATOM 2439 C C . ALA A 1 316 ? 6.680 21.827 -21.963 1.00 55.38 316 ALA A C 1
ATOM 2441 O O . ALA A 1 316 ? 7.511 21.694 -22.864 1.00 55.38 316 ALA A O 1
ATOM 2442 N N . ARG A 1 317 ? 5.933 20.813 -21.516 1.00 45.69 317 ARG A N 1
ATOM 2443 C CA . ARG A 1 317 ? 5.999 19.442 -22.037 1.00 45.69 317 ARG A CA 1
ATOM 2444 C C . ARG A 1 317 ? 4.856 19.103 -22.995 1.00 45.69 317 ARG A C 1
ATOM 2446 O O . ARG A 1 317 ? 4.886 18.035 -23.598 1.00 45.69 317 ARG A O 1
ATOM 2453 N N . HIS A 1 318 ? 3.877 19.996 -23.161 1.00 43.78 318 HIS A N 1
ATOM 2454 C CA . HIS A 1 318 ? 2.637 19.750 -23.906 1.00 43.78 318 HIS A CA 1
ATOM 2455 C C . HIS A 1 318 ? 1.893 18.487 -23.435 1.00 43.78 318 HIS A C 1
ATOM 2457 O O . HIS A 1 318 ? 1.331 17.748 -24.246 1.00 43.78 318 HIS A O 1
ATOM 2463 N N . MET A 1 319 ? 1.892 18.228 -22.125 1.00 37.84 319 MET A N 1
ATOM 2464 C CA . MET A 1 319 ? 1.307 17.020 -21.538 1.00 37.84 319 MET A CA 1
ATOM 2465 C C . MET A 1 319 ? 0.099 17.343 -20.667 1.00 37.84 319 MET A C 1
ATOM 2467 O O . MET A 1 319 ? 0.090 18.317 -19.921 1.00 37.84 319 MET A O 1
ATOM 2471 N N . LEU A 1 320 ? -0.926 16.498 -20.762 1.00 35.66 320 LEU A N 1
ATOM 2472 C CA . LEU A 1 320 ? -2.123 16.564 -19.933 1.00 35.66 320 LEU A CA 1
ATOM 2473 C C . LEU A 1 320 ? -2.056 15.458 -18.879 1.00 35.66 320 LEU A C 1
ATOM 2475 O O . LEU A 1 320 ? -2.131 14.276 -19.206 1.00 35.66 320 LEU A O 1
ATOM 2479 N N . HIS A 1 321 ? -1.937 15.853 -17.622 1.00 48.81 321 HIS A N 1
ATOM 2480 C CA . HIS A 1 321 ? -1.947 14.988 -16.456 1.00 48.81 321 HIS A CA 1
ATOM 2481 C C . HIS A 1 321 ? -3.366 14.938 -15.889 1.00 48.81 321 HIS A C 1
ATOM 2483 O O . HIS A 1 321 ? -3.924 15.958 -15.485 1.00 48.81 321 HIS A O 1
ATOM 2489 N N . MET A 1 322 ? -3.979 13.757 -15.895 1.00 44.66 322 MET A N 1
ATOM 2490 C CA . MET A 1 322 ? -5.305 13.539 -15.319 1.00 44.66 322 MET A CA 1
ATOM 2491 C C . MET A 1 322 ? -5.151 12.964 -13.921 1.00 44.66 322 MET A C 1
ATOM 2493 O O . MET A 1 322 ? -4.714 11.825 -13.786 1.00 44.66 322 MET A O 1
ATOM 2497 N N . PHE A 1 323 ? -5.549 13.725 -12.908 1.00 48.56 323 PHE A N 1
ATOM 2498 C CA . PHE A 1 323 ? -5.525 13.285 -11.527 1.00 48.56 323 PHE A CA 1
ATOM 2499 C C . PHE A 1 323 ? -6.871 12.693 -11.141 1.00 48.56 323 PHE A C 1
ATOM 2501 O O . PHE A 1 323 ? -7.829 13.397 -10.854 1.00 48.56 323 PHE A O 1
ATOM 2508 N N . ASN A 1 324 ? -6.937 11.365 -11.133 1.00 36.81 324 ASN A N 1
ATOM 2509 C CA . ASN A 1 324 ? -7.959 10.646 -10.386 1.00 36.81 324 ASN A CA 1
ATOM 2510 C C . ASN A 1 324 ? -7.291 10.023 -9.159 1.00 36.81 324 ASN A C 1
ATOM 2512 O O . ASN A 1 324 ? -6.844 8.878 -9.220 1.00 36.81 324 ASN A O 1
ATOM 2516 N N . HIS A 1 325 ? -7.225 10.765 -8.055 1.00 40.78 325 HIS A N 1
ATOM 2517 C CA . HIS A 1 325 ? -7.132 10.153 -6.734 1.00 40.78 325 HIS A CA 1
ATOM 2518 C C . HIS A 1 325 ? -7.976 10.945 -5.737 1.00 40.78 325 HIS A C 1
ATOM 2520 O O . HIS A 1 325 ? -7.944 12.171 -5.723 1.00 40.78 325 HIS A O 1
ATOM 2526 N N . LEU A 1 326 ? -8.731 10.218 -4.917 1.00 33.62 326 LEU A N 1
ATOM 2527 C CA . LEU A 1 326 ? -9.181 10.691 -3.617 1.00 33.62 326 LEU A CA 1
ATOM 2528 C C . LEU A 1 326 ? -8.123 10.177 -2.638 1.00 33.62 326 LEU A C 1
ATOM 2530 O O . LEU A 1 326 ? -8.097 8.987 -2.336 1.00 33.62 326 LEU A O 1
ATOM 2534 N N . GLU A 1 327 ? -7.169 11.013 -2.245 1.00 38.72 327 GLU A N 1
ATOM 2535 C CA . GLU A 1 327 ? -6.627 10.902 -0.889 1.00 38.72 327 GLU A CA 1
ATOM 2536 C C . GLU A 1 327 ? -7.669 11.594 -0.006 1.00 38.72 327 GLU A C 1
ATOM 2538 O O . GLU A 1 327 ? -8.086 12.712 -0.304 1.00 38.72 327 GLU A O 1
ATOM 2543 N N . TYR A 1 328 ? -8.205 10.889 0.984 1.00 38.78 328 TYR A N 1
ATOM 2544 C CA . TYR A 1 328 ? -9.319 11.369 1.796 1.00 38.78 328 TYR A CA 1
ATOM 2545 C C . TYR A 1 328 ? -8.974 11.194 3.272 1.00 38.78 328 TYR A C 1
ATOM 2547 O O . TYR A 1 328 ? -8.492 10.146 3.696 1.00 38.78 328 TYR A O 1
ATOM 2555 N N . ASP A 1 329 ? -9.236 12.232 4.056 1.00 44.19 329 ASP A N 1
ATOM 2556 C CA . ASP A 1 329 ? -9.301 12.146 5.509 1.00 44.19 329 ASP A CA 1
ATOM 2557 C C . ASP A 1 329 ? -10.752 11.875 5.952 1.00 44.19 329 ASP A C 1
ATOM 2559 O O . ASP A 1 329 ? -11.704 11.892 5.159 1.00 44.19 329 ASP A O 1
ATOM 2563 N N . THR A 1 330 ? -10.949 11.600 7.241 1.00 39.16 330 THR A N 1
ATOM 2564 C CA . THR A 1 330 ? -12.283 11.309 7.787 1.00 39.16 330 THR A CA 1
ATOM 2565 C C . THR A 1 330 ? -13.243 12.500 7.682 1.00 39.16 330 THR A C 1
ATOM 2567 O O . THR A 1 330 ? -14.456 12.305 7.629 1.00 39.16 330 THR A O 1
ATOM 2570 N N . GLU A 1 331 ? -12.730 13.734 7.622 1.00 45.41 331 GLU A N 1
ATOM 2571 C CA . GLU A 1 331 ? -13.545 14.945 7.448 1.00 45.41 331 GLU A CA 1
ATOM 2572 C C . GLU A 1 331 ? -14.050 15.089 6.001 1.00 45.41 331 GLU A C 1
ATOM 2574 O O . GLU A 1 331 ? -15.203 15.463 5.763 1.00 45.41 331 GLU A O 1
ATOM 2579 N N . THR A 1 332 ? -13.224 14.712 5.026 1.00 43.28 332 THR A N 1
ATOM 2580 C CA . THR A 1 332 ? -13.531 14.712 3.594 1.00 43.28 332 THR A CA 1
ATOM 2581 C C . THR A 1 332 ? -14.629 13.704 3.276 1.00 43.28 332 THR A C 1
ATOM 2583 O O . THR A 1 332 ? -15.565 14.041 2.547 1.00 43.28 332 THR A O 1
ATOM 2586 N N . LEU A 1 333 ? -14.583 12.514 3.882 1.00 41.91 333 LEU A N 1
ATOM 2587 C CA . LEU A 1 333 ? -15.641 11.504 3.757 1.00 41.91 333 LEU A CA 1
ATOM 2588 C C . LEU A 1 333 ? -16.982 12.001 4.316 1.00 41.91 333 LEU A C 1
ATOM 2590 O O . LEU A 1 333 ? -18.005 11.925 3.630 1.00 41.91 333 LEU A O 1
ATOM 2594 N N . ALA A 1 334 ? -16.971 12.595 5.515 1.00 44.69 334 ALA A N 1
ATOM 2595 C CA . ALA A 1 334 ? -18.175 13.122 6.157 1.00 44.69 334 ALA A CA 1
ATOM 2596 C C . ALA A 1 334 ? -18.843 14.239 5.329 1.00 44.69 334 ALA A C 1
ATOM 2598 O O . ALA A 1 334 ? -20.074 14.302 5.235 1.00 44.69 334 ALA A O 1
ATOM 2599 N N . ARG A 1 335 ? -18.047 15.097 4.677 1.00 44.38 335 ARG A N 1
ATOM 2600 C CA . ARG A 1 335 ? -18.551 16.136 3.765 1.00 44.38 335 ARG A CA 1
ATOM 2601 C C . ARG A 1 335 ? -19.156 15.537 2.495 1.00 44.38 335 ARG A C 1
ATOM 2603 O O . ARG A 1 335 ? -20.291 15.880 2.169 1.00 44.38 335 ARG A O 1
ATOM 2610 N N . VAL A 1 336 ? -18.463 14.610 1.828 1.00 43.47 336 VAL A N 1
ATOM 2611 C CA . VAL A 1 336 ? -18.979 13.926 0.624 1.00 43.47 336 VAL A CA 1
ATOM 2612 C C . VAL A 1 336 ? -20.302 13.218 0.920 1.00 43.47 336 VAL A C 1
ATOM 2614 O O . VAL A 1 336 ? -21.234 13.300 0.125 1.00 43.47 336 VAL A O 1
ATOM 2617 N N . ARG A 1 337 ? -20.437 12.598 2.095 1.00 46.81 337 ARG A N 1
ATOM 2618 C CA . ARG A 1 337 ? -21.693 11.991 2.553 1.00 46.81 337 ARG A CA 1
ATOM 2619 C C . ARG A 1 337 ? -22.817 13.011 2.758 1.00 46.81 337 ARG A C 1
ATOM 2621 O O . ARG A 1 337 ? -23.974 12.696 2.503 1.00 46.81 337 ARG A O 1
ATOM 2628 N N . SER A 1 338 ? -22.492 14.216 3.223 1.00 48.03 338 SER A N 1
ATOM 2629 C CA . SER A 1 338 ? -23.469 15.296 3.424 1.00 48.03 338 SER A CA 1
ATOM 2630 C C . SER A 1 338 ? -23.912 15.978 2.121 1.00 48.03 338 SER A C 1
ATOM 2632 O O . SER A 1 338 ? -25.017 16.518 2.055 1.00 48.03 338 SER A O 1
ATOM 2634 N N . GLU A 1 339 ? -23.058 15.943 1.094 1.00 43.28 339 GLU A N 1
ATOM 2635 C CA . GLU A 1 339 ? -23.286 16.534 -0.232 1.00 43.28 339 GLU A CA 1
ATOM 2636 C C . GLU A 1 339 ? -23.843 15.529 -1.252 1.00 43.28 339 GLU A C 1
ATOM 2638 O O . GLU A 1 339 ? -24.470 15.924 -2.239 1.00 43.28 339 GLU A O 1
ATOM 2643 N N . ALA A 1 340 ? -23.660 14.228 -1.007 1.00 39.81 340 ALA A N 1
ATOM 2644 C CA . ALA A 1 340 ? -24.396 13.175 -1.682 1.00 39.81 340 ALA A CA 1
ATOM 2645 C C . ALA A 1 340 ? -25.892 13.334 -1.372 1.00 39.81 340 ALA A C 1
ATOM 2647 O O . ALA A 1 340 ? -26.291 13.477 -0.219 1.00 39.81 340 ALA A O 1
ATOM 2648 N N . ASP A 1 341 ? -26.715 13.346 -2.423 1.00 43.06 341 ASP A N 1
ATOM 2649 C CA . ASP A 1 341 ? -28.163 13.549 -2.348 1.00 43.06 341 ASP A CA 1
ATOM 2650 C C . ASP A 1 341 ? -28.783 12.724 -1.196 1.00 43.06 341 ASP A C 1
ATOM 2652 O O . ASP A 1 341 ? -28.734 11.489 -1.247 1.00 43.06 341 ASP A O 1
ATOM 2656 N N . PRO A 1 342 ? -29.386 13.356 -0.167 1.00 46.34 342 PRO A N 1
ATOM 2657 C CA . PRO A 1 342 ? -29.937 12.654 0.996 1.00 46.34 342 PRO A CA 1
ATOM 2658 C C . PRO A 1 342 ? -31.072 11.670 0.649 1.00 46.34 342 PRO A C 1
ATOM 2660 O O . PRO A 1 342 ? -31.559 10.957 1.525 1.00 46.34 342 PRO A O 1
ATOM 2663 N N . GLY A 1 343 ? -31.508 11.613 -0.617 1.00 39.84 343 GLY A N 1
ATOM 2664 C CA . GLY A 1 343 ? -32.440 10.615 -1.142 1.00 39.84 343 GLY A CA 1
ATOM 2665 C C . GLY A 1 343 ? -31.841 9.238 -1.475 1.00 39.84 343 GLY A C 1
ATOM 2666 O O . GLY A 1 343 ? -32.611 8.300 -1.685 1.00 39.84 343 GLY A O 1
ATOM 2667 N N . LEU A 1 344 ? -30.514 9.073 -1.514 1.00 40.44 344 LEU A N 1
ATOM 2668 C CA . LEU A 1 344 ? -29.859 7.771 -1.719 1.00 40.44 344 LEU A CA 1
ATOM 2669 C C . LEU A 1 344 ? -29.583 7.090 -0.371 1.00 40.44 344 LEU A C 1
ATOM 2671 O O . LEU A 1 344 ? -28.448 6.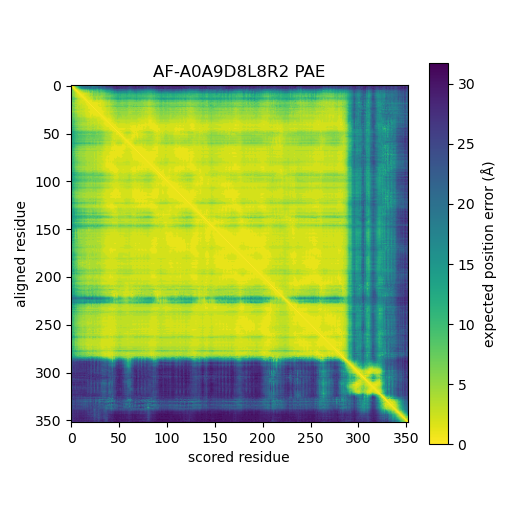962 0.072 1.00 40.44 344 LEU A O 1
ATOM 2675 N N . ASN A 1 345 ? -30.648 6.653 0.298 1.00 36.88 345 ASN A N 1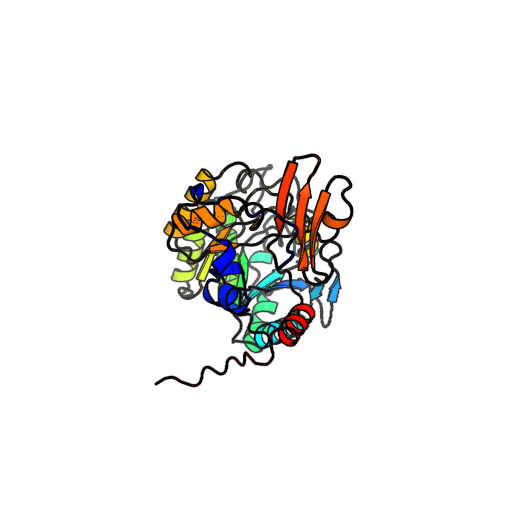
ATOM 2676 C CA . ASN A 1 345 ? -30.541 5.765 1.453 1.00 36.88 345 ASN A CA 1
ATOM 2677 C C . ASN A 1 345 ? -30.166 4.347 0.963 1.00 36.88 345 ASN A C 1
ATOM 2679 O O . ASN A 1 345 ? -30.936 3.784 0.177 1.00 36.88 345 ASN A O 1
ATOM 2683 N N . PRO A 1 346 ? -29.042 3.736 1.388 1.00 39.53 346 PRO A N 1
ATOM 2684 C CA . PRO A 1 346 ? -28.681 2.372 1.018 1.00 39.53 346 PRO A CA 1
ATOM 2685 C C . PRO A 1 346 ? -29.422 1.380 1.922 1.00 39.53 346 PRO A C 1
ATOM 2687 O O . PRO A 1 346 ? -28.817 0.527 2.561 1.00 39.53 346 PRO A O 1
ATOM 2690 N N . ASP A 1 347 ? -30.744 1.493 2.003 1.00 35.34 347 ASP A N 1
ATOM 2691 C CA . ASP A 1 347 ? -31.567 0.485 2.665 1.00 35.34 347 ASP A CA 1
ATOM 2692 C C . ASP A 1 347 ? -31.919 -0.570 1.609 1.00 35.34 347 ASP A C 1
ATOM 2694 O O . ASP A 1 347 ? -33.010 -0.590 1.032 1.00 35.34 347 ASP A O 1
ATOM 2698 N N . TYR A 1 348 ? -30.947 -1.428 1.285 1.00 36.75 348 TYR A N 1
ATOM 2699 C CA . TYR A 1 348 ? -31.225 -2.674 0.574 1.00 36.75 348 TYR A CA 1
ATOM 2700 C C . TYR A 1 348 ? -31.936 -3.615 1.546 1.00 36.75 348 TYR A C 1
ATOM 2702 O O . TYR A 1 348 ? -31.350 -4.528 2.124 1.00 36.75 348 TYR A O 1
ATOM 2710 N N . GLY A 1 349 ? -33.232 -3.361 1.734 1.00 31.20 349 GLY A N 1
ATOM 2711 C CA . GLY A 1 349 ? -34.140 -4.303 2.359 1.00 31.20 349 GLY A CA 1
ATOM 2712 C C . GLY A 1 349 ? -34.017 -5.658 1.667 1.00 31.20 349 GLY A C 1
ATOM 2713 O O . GLY A 1 349 ? -34.045 -5.748 0.439 1.00 31.20 349 GLY A O 1
ATOM 2714 N N . SER A 1 350 ? -33.859 -6.694 2.486 1.00 39.94 350 SER A N 1
ATOM 2715 C CA . SER A 1 350 ? -33.836 -8.107 2.117 1.00 39.94 350 SER A CA 1
ATOM 2716 C C . SER A 1 350 ? -34.778 -8.421 0.950 1.00 39.94 350 SER A C 1
ATOM 2718 O O . SER A 1 350 ? -36.002 -8.387 1.109 1.00 39.94 350 SER A O 1
ATOM 2720 N N . LEU A 1 351 ? -34.212 -8.766 -0.204 1.00 31.09 351 LEU A N 1
ATOM 2721 C CA . LEU A 1 351 ? -34.948 -9.443 -1.263 1.00 31.09 351 LEU A CA 1
ATOM 2722 C C . LEU A 1 351 ? -34.727 -10.946 -1.086 1.00 31.09 351 LEU A C 1
ATOM 2724 O O . LEU A 1 351 ? -33.626 -11.453 -1.284 1.00 31.09 351 LEU A O 1
ATOM 2728 N N . SER A 1 352 ? -35.794 -11.596 -0.619 1.00 33.88 352 SER A N 1
ATOM 2729 C CA . SER A 1 352 ? -36.011 -13.045 -0.574 1.00 33.88 352 SER A CA 1
ATOM 2730 C C . SER A 1 352 ? -35.944 -13.702 -1.944 1.00 33.88 352 SER A C 1
ATOM 2732 O O . SER A 1 352 ? -36.496 -13.071 -2.880 1.00 33.88 352 SER A O 1
#

Solvent-accessible surface area (backbone atoms only — not comparable to full-atom values): 19633 Å² total; per-residue (Å²): 128,81,90,84,65,85,84,76,91,62,68,92,50,73,84,65,58,78,63,64,55,66,68,43,67,71,44,39,64,73,67,56,90,77,83,91,56,45,72,78,40,70,46,77,44,35,34,34,86,69,69,86,41,76,44,80,32,89,53,38,82,90,44,53,32,23,4,50,69,46,47,35,54,52,49,50,52,39,47,74,66,48,29,48,30,36,35,52,43,44,31,53,57,75,91,57,33,29,76,77,24,63,44,54,46,39,77,80,28,71,59,29,52,33,36,43,52,30,50,77,74,45,66,85,47,41,34,31,35,71,32,55,22,26,49,17,26,58,43,28,40,44,48,35,69,55,100,89,39,75,40,49,68,71,24,38,60,49,44,35,46,20,46,53,37,39,45,75,29,57,36,46,25,44,26,45,62,44,49,54,84,65,39,48,35,53,36,44,53,51,31,45,77,73,71,41,67,84,46,40,29,39,29,36,41,34,36,39,47,62,83,51,51,58,43,56,24,53,59,29,64,21,51,92,36,47,68,84,81,57,66,92,51,26,40,61,80,86,51,66,75,58,37,53,50,38,39,53,48,36,48,75,34,57,35,63,25,38,24,32,30,51,19,58,95,34,49,68,54,54,49,46,49,64,74,76,42,100,60,56,73,50,65,47,63,59,71,54,73,68,64,64,80,70,41,94,51,44,42,70,76,35,69,40,101,80,50,46,63,38,22,34,34,30,68,84,76,74,41,77,47,64,43,80,59,81,74,73,47,77,65,53,52,54,48,52,60,71,68,43,65,89,83,74,69,87,74,79,69,86,80,129

pLDDT: mean 82.63, std 20.46, range [31.09, 98.94]

Secondary structure (DSSP, 8-state):
--TTSPPPP-GGGTT--GGGTTSSHHHHHHT-S----GGG-EEEEEEESSSS-EEE-TTSTT-EEEEHHHHHHHHHHHHHTT--EEEEEE---GGG-BTT-GGGG-TTSHHHHHHHHHHHH-TTSEEEEEE-STTTBSS--SS-EETTEE-HHHHHHHHHHHHHHHHHHT-SEEEE-S--TTHHHHHHHHHHHTT-TTSEEEEEEEEB--STTHHHHHHTT-TTT--S-STTTSBPTT-HHHHHHHHHHHHHHT-SEEEEESSGGGHHHHHHHHHH--S-EEE-----HHHHHH-TTEEEEEEETTTEEEEEEETTTTEEEE-------HHHHHHHHHHS-TT---------

Sequence (352 aa):
MSSTWPKHDMSFLGGRRQRRLRRTEWMRNMVRETVLTPHDLILPIFVEAGSNTRSQIKTMPGVERVSVDLAVEVARAAAAEGIPALAIFPNTEDERRNENGTEAFNPDNLTARTLRAIKDKVPEIGLITDVALDEYSSDGQDGLVRDGEILNDETVDVMVKAALMQARAGADIIAPSDMMDGRVAAIRAALDDEGFGEVAIMSYSAKFASAFYGPFREAVGSGSRLKGDKRTYQLDYANTDEAMREVEQDIAEGADMVMVKPGMPYLDIVRRVRDEFDVPVSRWTEVPQVELETAPHVQVLADAPETGAGLVYDEARHMLHMFNHLEYDTETLARVRSEADPGLNPDYGSLS

Foldseek 3Di:
DPPPDDDDDPVVCVPDDPCVCVVDPVSCVVPPPDDDALQLDEAEAEEEDDPQDWADQPLDPPHIHYYLVVLLVQLVLSVVLVNQEYEYFYLFDLVQAELLLVLLLDLPHRLLSSLLSNCVRPVRHAYEYEQFRLLRHQQSARAHDDPRDGDQVSRLVSSLSNLVSNLVSPHQEYEYPRQGPLSLLSNCVSCVVVPNNRRAYAYQLQFAQDPQCQSVCSSSVNNVRHDDGHPVRHHHPVDQPSSVVSVVRSVVSHHQHYEHPQCQSVVVSVVVCVVPDPHHYYHHTRHRLPVQVPDPQKAQPDADPLAGRQWIARNVVRDIRGDPDPPHDSVSSVVVVVVPDPVPDPPPDDDD

Mean predicted aligned error: 9.67 Å